Protein AF-A0A7X7DE62-F1 (afdb_monomer)

Nearest PDB structures (foldseek):
  2pn2-assembly1_A-2  TM=4.835E-01  e=4.227E-02  Psychrobacter arcticus 273-4

Structure (mmCIF, N/CA/C/O backbone):
data_AF-A0A7X7DE62-F1
#
_entry.id   AF-A0A7X7DE62-F1
#
loop_
_atom_site.group_PDB
_atom_site.id
_atom_site.type_symbol
_atom_site.label_atom_id
_atom_site.label_alt_id
_atom_site.label_comp_id
_atom_site.label_asym_id
_atom_site.label_entity_id
_atom_site.label_seq_id
_atom_site.pdbx_PDB_ins_code
_atom_site.Cartn_x
_atom_site.Cartn_y
_atom_site.Cartn_z
_atom_site.occupancy
_atom_site.B_iso_or_equiv
_atom_site.auth_seq_id
_atom_site.auth_comp_id
_atom_site.auth_asym_id
_atom_site.auth_atom_id
_atom_site.pdbx_PDB_model_num
ATOM 1 N N . MET A 1 1 ? -0.418 -18.003 27.643 1.00 44.66 1 MET A N 1
ATOM 2 C CA . MET A 1 1 ? -1.879 -17.776 27.529 1.00 44.66 1 MET A CA 1
ATOM 3 C C . MET A 1 1 ? -2.684 -18.016 28.825 1.00 44.66 1 MET A C 1
ATOM 5 O O . MET A 1 1 ? -3.808 -17.542 28.890 1.00 44.66 1 MET A O 1
ATOM 9 N N . SER A 1 2 ? -2.170 -18.668 29.887 1.00 54.88 2 SER A N 1
ATOM 10 C CA . SER A 1 2 ? -2.964 -18.942 31.114 1.00 54.88 2 SER A CA 1
ATOM 11 C C . SER A 1 2 ? -3.132 -17.751 32.084 1.00 54.88 2 SER A C 1
ATOM 13 O O . SER A 1 2 ? -4.107 -17.704 32.838 1.00 54.88 2 SER A O 1
ATOM 15 N N . ASN A 1 3 ? -2.235 -16.758 32.055 1.00 62.00 3 ASN A N 1
ATOM 16 C CA . ASN A 1 3 ? -2.283 -15.604 32.971 1.00 62.00 3 ASN A CA 1
ATOM 17 C C . ASN A 1 3 ? -3.390 -14.590 32.649 1.00 62.00 3 ASN A C 1
ATOM 19 O O . ASN A 1 3 ? -3.889 -13.919 33.549 1.00 62.00 3 ASN A O 1
ATOM 23 N N . GLU A 1 4 ? -3.803 -14.485 31.387 1.00 58.00 4 GLU A N 1
ATOM 24 C CA . GLU A 1 4 ? -4.807 -13.506 30.950 1.00 58.00 4 GLU A CA 1
ATOM 25 C C . GLU A 1 4 ? -6.240 -13.977 31.252 1.00 58.00 4 GLU A C 1
ATOM 27 O O . GLU A 1 4 ? -7.099 -13.211 31.687 1.00 58.00 4 GLU A O 1
ATOM 32 N N . LEU A 1 5 ? -6.484 -15.282 31.099 1.00 55.59 5 LEU A N 1
ATOM 33 C CA . LEU A 1 5 ? -7.745 -15.926 31.470 1.00 55.59 5 LEU A CA 1
ATOM 34 C C . LEU A 1 5 ? -7.970 -15.890 32.983 1.00 55.59 5 LEU A C 1
ATOM 36 O O . LEU A 1 5 ? -9.065 -15.567 33.435 1.00 55.59 5 LEU A O 1
ATOM 40 N N . THR A 1 6 ? -6.929 -16.153 33.774 1.00 61.91 6 THR A N 1
ATOM 41 C CA . THR A 1 6 ? -7.014 -16.142 35.242 1.00 61.91 6 THR A CA 1
ATOM 42 C C . THR A 1 6 ? -7.189 -14.733 35.815 1.00 61.91 6 THR A C 1
ATOM 44 O O . THR A 1 6 ? -7.930 -14.562 36.786 1.00 61.91 6 THR A O 1
ATOM 47 N N . THR A 1 7 ? -6.603 -13.701 35.199 1.00 67.19 7 THR A N 1
ATOM 48 C CA . THR A 1 7 ? -6.861 -12.297 35.577 1.00 67.19 7 THR A CA 1
ATOM 49 C C . THR A 1 7 ? -8.270 -11.845 35.198 1.00 67.19 7 THR A C 1
ATOM 51 O O . THR A 1 7 ? -8.942 -11.229 36.028 1.00 67.19 7 THR A O 1
ATOM 54 N N . LYS A 1 8 ? -8.774 -12.207 34.009 1.00 58.38 8 LYS A N 1
ATOM 55 C CA . LYS A 1 8 ? -10.170 -11.935 33.611 1.00 58.38 8 LYS A CA 1
ATOM 56 C C . LYS A 1 8 ? -11.174 -12.643 34.531 1.00 58.38 8 LYS A C 1
ATOM 58 O O . LYS A 1 8 ? -12.155 -12.023 34.943 1.00 58.38 8 LYS A O 1
ATOM 63 N N . LEU A 1 9 ? -10.897 -13.886 34.932 1.00 53.62 9 LEU A N 1
ATOM 64 C CA . LEU A 1 9 ? -11.723 -14.645 35.879 1.00 53.62 9 LEU A CA 1
ATOM 65 C C . LEU A 1 9 ? -11.725 -14.034 37.281 1.00 53.62 9 LEU A C 1
ATOM 67 O O . LEU A 1 9 ? -12.799 -13.869 37.845 1.00 53.62 9 LEU A O 1
ATOM 71 N N . ARG A 1 10 ? -10.567 -13.628 37.822 1.00 57.34 10 ARG A N 1
ATOM 72 C CA . ARG A 1 10 ? -10.497 -12.937 39.126 1.00 57.34 10 ARG A CA 1
ATOM 73 C C . ARG A 1 10 ? -11.207 -11.584 39.108 1.00 57.34 10 ARG A C 1
ATOM 75 O O . ARG A 1 10 ? -11.884 -11.231 40.069 1.00 57.34 10 ARG A O 1
ATOM 82 N N . ALA A 1 11 ? -11.092 -10.835 38.012 1.00 60.59 11 ALA A N 1
ATOM 83 C CA . ALA A 1 11 ? -11.789 -9.560 37.852 1.00 60.59 11 ALA A CA 1
ATOM 84 C C . ALA A 1 11 ? -13.310 -9.735 37.694 1.00 60.59 11 ALA A C 1
ATOM 86 O O . ALA A 1 11 ? -14.068 -8.853 38.095 1.00 60.59 11 ALA A O 1
ATOM 87 N N . SER A 1 12 ? -13.748 -10.854 37.111 1.00 54.22 12 SER A N 1
ATOM 88 C CA . SER A 1 12 ? -15.154 -11.256 36.999 1.00 54.22 12 SER A CA 1
ATOM 89 C C . SER A 1 12 ? -15.734 -11.667 38.359 1.00 54.22 12 SER A C 1
ATOM 91 O O . SER A 1 12 ? -16.747 -11.120 38.791 1.00 54.22 12 SER A O 1
ATOM 93 N N . SER A 1 13 ? -15.056 -12.544 39.101 1.00 46.66 13 SER A N 1
ATOM 94 C CA . SER A 1 13 ? -15.540 -13.024 40.400 1.00 46.66 13 SER A CA 1
ATOM 95 C C . SER A 1 13 ? -15.514 -11.948 41.488 1.00 46.66 13 SER A C 1
ATOM 97 O O . SER A 1 13 ? -16.453 -11.868 42.278 1.00 46.66 13 SER A O 1
ATOM 99 N N . ALA A 1 14 ? -14.524 -11.047 41.485 1.00 56.72 14 ALA A N 1
ATOM 100 C CA . ALA A 1 14 ? -14.516 -9.883 42.374 1.00 56.72 14 ALA A CA 1
ATOM 101 C C . ALA A 1 14 ? -15.699 -8.924 42.118 1.00 56.72 14 ALA A C 1
ATOM 103 O O . ALA A 1 14 ? -16.209 -8.322 43.062 1.00 56.72 14 ALA A O 1
ATOM 104 N N . ARG A 1 15 ? -16.171 -8.804 40.863 1.00 58.81 15 ARG A N 1
ATOM 105 C CA . ARG A 1 15 ? -17.364 -8.005 40.519 1.00 58.81 15 ARG A CA 1
ATOM 106 C C . ARG A 1 15 ? -18.645 -8.639 41.045 1.00 58.81 15 ARG A C 1
ATOM 108 O O . ARG A 1 15 ? -19.418 -7.952 41.700 1.00 58.81 15 ARG A O 1
ATOM 115 N N . VAL A 1 16 ? -18.827 -9.943 40.838 1.00 55.41 16 VAL A N 1
ATOM 116 C CA . VAL A 1 16 ? -20.013 -10.672 41.324 1.00 55.41 16 VAL A CA 1
ATOM 117 C C . VAL A 1 16 ? -20.119 -10.602 42.854 1.00 55.41 16 VAL A C 1
ATOM 119 O O . VAL A 1 16 ? -21.203 -10.395 43.395 1.00 55.41 16 VAL A O 1
ATOM 122 N N . LEU A 1 17 ? -18.987 -10.688 43.561 1.00 52.53 17 LEU A N 1
ATOM 123 C CA . LEU A 1 17 ? -18.922 -10.517 45.018 1.00 52.53 17 LEU A CA 1
ATOM 124 C C . LEU A 1 17 ? -19.302 -9.101 45.486 1.00 52.53 17 LEU A C 1
ATOM 126 O O . LEU A 1 17 ? -19.952 -8.955 46.523 1.00 52.53 17 LEU A O 1
ATOM 130 N N . ALA A 1 18 ? -18.926 -8.060 44.739 1.00 58.44 18 ALA A N 1
ATOM 131 C CA . ALA A 1 18 ? -19.292 -6.679 45.057 1.00 58.44 18 ALA A CA 1
ATOM 132 C C . ALA A 1 18 ? -20.791 -6.408 44.828 1.00 58.44 18 ALA A C 1
ATOM 134 O O . ALA A 1 18 ? -21.436 -5.768 45.664 1.00 58.44 18 ALA A O 1
ATOM 135 N N . ASP A 1 19 ? -21.360 -6.947 43.747 1.00 57.84 19 ASP A N 1
ATOM 136 C CA . ASP A 1 19 ? -22.789 -6.818 43.451 1.00 57.84 19 ASP A CA 1
ATOM 137 C C . ASP A 1 19 ? -23.633 -7.533 44.513 1.00 57.84 19 ASP A C 1
ATOM 139 O O . ASP A 1 19 ? -24.532 -6.922 45.097 1.00 57.84 19 ASP A O 1
ATOM 143 N N . LEU A 1 20 ? -23.277 -8.774 44.871 1.00 54.66 20 LEU A N 1
ATOM 144 C CA . LEU A 1 20 ? -23.939 -9.524 45.947 1.00 54.66 20 LEU A CA 1
ATOM 145 C C . LEU A 1 20 ? -23.937 -8.743 47.267 1.00 54.66 20 LEU A C 1
ATOM 147 O O . LEU A 1 20 ? -24.976 -8.623 47.916 1.00 54.66 20 LEU A O 1
ATOM 151 N N . ARG A 1 21 ? -22.800 -8.152 47.655 1.00 62.00 21 ARG A N 1
ATOM 152 C CA . ARG A 1 21 ? -22.682 -7.385 48.906 1.00 62.00 21 ARG A CA 1
ATOM 153 C C . ARG A 1 21 ? -23.647 -6.198 48.958 1.00 62.00 21 ARG A C 1
ATOM 155 O O . ARG A 1 21 ? -24.237 -5.951 50.008 1.00 62.00 21 ARG A O 1
ATOM 162 N N . THR A 1 22 ? -23.830 -5.487 47.849 1.00 66.19 22 THR A N 1
ATOM 163 C CA . THR A 1 22 ? -24.736 -4.328 47.774 1.00 66.19 22 THR A CA 1
ATOM 164 C C . THR A 1 22 ? -26.201 -4.753 47.902 1.00 66.19 22 THR A C 1
ATOM 166 O O . THR A 1 22 ? -26.958 -4.130 48.647 1.00 66.19 22 THR A O 1
ATOM 169 N N . TYR A 1 23 ? -26.587 -5.860 47.259 1.00 61.22 23 TYR A N 1
ATOM 170 C CA . TYR A 1 23 ? -27.931 -6.435 47.391 1.00 61.22 23 TYR A CA 1
ATOM 171 C C . TYR A 1 23 ? -28.220 -6.931 48.817 1.00 61.22 23 TYR A C 1
ATOM 173 O O . TYR A 1 23 ? -29.289 -6.642 49.359 1.00 61.22 23 TYR A O 1
ATOM 181 N N . TYR A 1 24 ? -27.266 -7.610 49.463 1.00 63.81 24 TYR A N 1
ATOM 182 C CA . TYR A 1 24 ? -27.426 -8.078 50.846 1.00 63.81 24 TYR A CA 1
ATOM 183 C C . TYR A 1 24 ? -27.468 -6.933 51.863 1.00 63.81 24 TYR A C 1
ATOM 185 O O . TYR A 1 24 ? -28.275 -6.977 52.789 1.00 63.81 24 TYR A O 1
ATOM 193 N N . PHE A 1 25 ? -26.657 -5.885 51.682 1.00 65.62 25 PHE A N 1
ATOM 194 C CA . PHE A 1 25 ? -26.719 -4.685 52.525 1.00 65.62 25 PHE A CA 1
ATOM 195 C C . PHE A 1 25 ? -28.067 -3.966 52.367 1.00 65.62 25 PHE A C 1
ATOM 197 O O . PHE A 1 25 ? -28.666 -3.521 53.346 1.00 65.62 25 PHE A O 1
ATOM 204 N N . GLY A 1 26 ? -28.577 -3.936 51.132 1.00 64.31 26 GLY A N 1
ATOM 205 C CA . GLY A 1 26 ? -29.896 -3.425 50.796 1.00 64.31 26 GLY A CA 1
ATOM 206 C C . GLY A 1 26 ? -31.029 -4.141 51.534 1.00 64.31 26 GLY A C 1
ATOM 207 O O . GLY A 1 26 ? -31.846 -3.515 52.211 1.00 64.31 26 GLY A O 1
ATOM 208 N N . ALA A 1 27 ? -31.038 -5.472 51.453 1.00 66.19 27 ALA A N 1
ATOM 209 C CA . ALA A 1 27 ? -32.007 -6.312 52.146 1.00 66.19 27 ALA A CA 1
ATOM 210 C C . ALA A 1 27 ? -31.904 -6.176 53.677 1.00 66.19 27 ALA A C 1
ATOM 212 O O . ALA A 1 27 ? -32.927 -6.079 54.353 1.00 66.19 27 ALA A O 1
ATOM 213 N N . ALA A 1 28 ? -30.686 -6.103 54.224 1.00 64.62 28 ALA A N 1
ATOM 214 C CA . ALA A 1 28 ? -30.457 -5.953 55.660 1.00 64.62 28 ALA A CA 1
ATOM 215 C C . ALA A 1 28 ? -31.026 -4.635 56.219 1.00 64.62 28 ALA A C 1
ATOM 217 O O . ALA A 1 28 ? -31.639 -4.643 57.284 1.00 64.62 28 ALA A O 1
ATOM 218 N N . LEU A 1 29 ? -30.895 -3.521 55.490 1.00 68.00 29 LEU A N 1
ATOM 219 C CA . LEU A 1 29 ? -31.467 -2.223 55.876 1.00 68.00 29 LEU A CA 1
ATOM 220 C C . LEU A 1 29 ? -33.002 -2.230 55.888 1.00 68.00 29 LEU A C 1
ATOM 222 O O . LEU A 1 29 ? -33.613 -1.681 56.805 1.00 68.00 29 LEU A O 1
ATOM 226 N N . VAL A 1 30 ? -33.632 -2.880 54.905 1.00 66.81 30 VAL A N 1
ATOM 227 C CA . VAL A 1 30 ? -35.099 -3.015 54.847 1.00 66.81 30 VAL A CA 1
ATOM 228 C C . VAL A 1 30 ? -35.611 -3.895 55.990 1.00 66.81 30 VAL A C 1
ATOM 230 O O . VAL A 1 30 ? -36.587 -3.541 56.653 1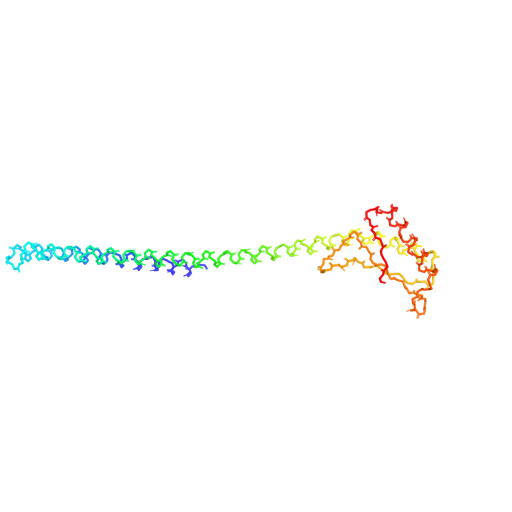.00 66.81 30 VAL A O 1
ATOM 233 N N . VAL A 1 31 ? -34.930 -5.011 56.264 1.00 70.00 31 VAL A N 1
ATOM 234 C CA . VAL A 1 31 ? -35.253 -5.901 57.388 1.00 70.00 31 VAL A CA 1
ATOM 235 C C . VAL A 1 31 ? -35.074 -5.177 58.726 1.00 70.00 31 VAL A C 1
ATOM 237 O O . VAL A 1 31 ? -35.963 -5.249 59.572 1.00 70.00 31 VAL A O 1
ATOM 240 N N . PHE A 1 32 ? -33.988 -4.419 58.904 1.00 69.25 32 PHE A N 1
ATOM 241 C CA . PHE A 1 32 ? -33.757 -3.616 60.106 1.00 69.25 32 PHE A CA 1
ATOM 242 C C . PHE A 1 32 ? -34.865 -2.576 60.317 1.00 69.25 32 PHE A C 1
ATOM 244 O O . PHE A 1 32 ? -35.450 -2.520 61.395 1.00 69.25 32 PHE A O 1
ATOM 251 N N . ALA A 1 33 ? -35.243 -1.828 59.276 1.00 66.62 33 ALA A N 1
ATOM 252 C CA . ALA A 1 33 ? -36.318 -0.838 59.357 1.00 66.62 33 ALA A CA 1
ATOM 253 C C . ALA A 1 33 ? -37.682 -1.469 59.713 1.00 66.62 33 ALA A C 1
ATOM 255 O O . ALA A 1 33 ? -38.452 -0.906 60.496 1.00 66.62 33 ALA A O 1
ATOM 256 N N . LEU A 1 34 ? -37.979 -2.663 59.188 1.00 70.06 34 LEU A N 1
ATOM 257 C CA . LEU A 1 34 ? -39.184 -3.426 59.535 1.00 70.06 34 LEU A CA 1
ATOM 258 C C . LEU A 1 34 ? -39.170 -3.913 60.991 1.00 70.06 34 LEU A C 1
ATOM 260 O O . LEU A 1 34 ? -40.196 -3.825 61.672 1.00 70.06 34 LEU A O 1
ATOM 264 N N . ILE A 1 35 ? -38.021 -4.3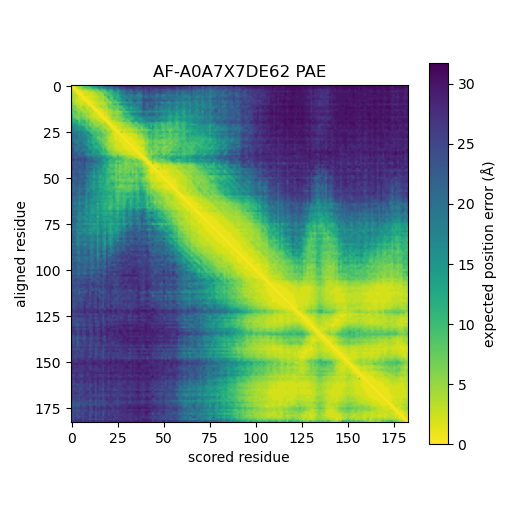83 61.485 1.00 72.50 35 ILE A N 1
ATOM 265 C CA . ILE A 1 35 ? -37.843 -4.803 62.883 1.00 72.50 35 ILE A CA 1
ATOM 266 C C . ILE A 1 35 ? -37.997 -3.602 63.825 1.00 72.50 35 ILE A C 1
ATOM 268 O O . ILE A 1 35 ? -38.784 -3.674 64.769 1.00 72.50 35 ILE A O 1
ATOM 272 N N . SER A 1 36 ? -37.334 -2.476 63.544 1.00 70.69 36 SER A N 1
ATOM 273 C CA . SER A 1 36 ? -37.433 -1.246 64.343 1.00 70.69 36 SER A CA 1
ATOM 274 C C . SER A 1 36 ? -38.857 -0.699 64.391 1.00 70.69 36 SER A C 1
ATOM 276 O O . SER A 1 36 ? -39.311 -0.232 65.435 1.00 70.69 36 SER A O 1
ATOM 278 N N . ARG A 1 37 ? -39.610 -0.810 63.291 1.00 65.62 37 ARG A N 1
ATOM 279 C CA . ARG A 1 37 ? -41.031 -0.459 63.281 1.00 65.62 37 ARG A CA 1
ATOM 280 C C . ARG A 1 37 ? -41.875 -1.401 64.133 1.00 65.62 37 ARG A C 1
ATOM 282 O O . ARG A 1 37 ? -42.739 -0.934 64.870 1.00 65.62 37 ARG A O 1
ATOM 289 N N . ARG A 1 38 ? -41.640 -2.714 64.055 1.00 69.81 38 ARG A N 1
ATOM 290 C CA . ARG A 1 38 ? -42.351 -3.703 64.883 1.00 69.81 38 ARG A CA 1
ATOM 291 C C . ARG A 1 38 ? -42.048 -3.524 66.376 1.00 69.81 38 ARG A C 1
ATOM 293 O O . ARG A 1 38 ? -42.921 -3.776 67.196 1.00 69.81 38 ARG A O 1
ATOM 300 N N . ALA A 1 39 ? -40.854 -3.037 66.709 1.00 73.44 39 ALA A N 1
ATOM 301 C CA . ALA A 1 39 ? -40.450 -2.656 68.061 1.00 73.44 39 ALA A CA 1
ATOM 302 C C . ALA A 1 39 ? -40.985 -1.277 68.512 1.00 73.44 39 ALA A C 1
ATOM 304 O O . ALA A 1 39 ? -40.673 -0.839 69.616 1.00 73.44 39 ALA A O 1
ATOM 305 N N . GLY A 1 40 ? -41.756 -0.569 67.673 1.00 74.75 40 GLY A N 1
ATOM 306 C CA . GLY A 1 40 ? -42.311 0.757 67.977 1.00 74.75 40 GLY A CA 1
ATOM 307 C C . GLY A 1 40 ? -41.302 1.911 67.919 1.00 74.75 40 GLY A C 1
ATOM 308 O O . GLY A 1 40 ? -41.654 3.046 68.218 1.00 74.75 40 GLY A O 1
ATOM 309 N N . GLN A 1 41 ? -40.060 1.647 67.508 1.00 73.12 41 GLN A N 1
ATOM 310 C CA . GLN A 1 41 ? -38.963 2.622 67.495 1.00 73.12 41 GLN A CA 1
ATOM 311 C C . GLN A 1 41 ? -38.926 3.481 66.222 1.00 73.12 41 GLN A C 1
ATOM 313 O O . GLN A 1 41 ? -38.167 4.443 66.142 1.00 73.12 41 GLN A O 1
ATOM 318 N N . MET A 1 42 ? -39.733 3.147 65.210 1.00 68.38 42 MET A N 1
ATOM 319 C CA . MET A 1 42 ? -39.763 3.844 63.923 1.00 68.38 42 MET A CA 1
ATOM 320 C C . MET A 1 42 ? -41.190 4.020 63.402 1.00 68.38 42 MET A C 1
ATOM 322 O O . MET A 1 42 ? -41.973 3.070 63.360 1.00 68.38 42 MET A O 1
ATOM 326 N N . SER A 1 43 ? -41.513 5.230 62.936 1.00 77.31 43 SER A N 1
ATOM 327 C CA . SER A 1 43 ? -42.785 5.517 62.265 1.00 77.31 43 SER A CA 1
ATOM 328 C C . SER A 1 43 ? -42.828 4.907 60.854 1.00 77.31 43 SER A C 1
ATOM 330 O O . SER A 1 43 ? -41.794 4.662 60.229 1.00 77.31 43 SER A O 1
ATOM 332 N N . LEU A 1 44 ? -44.037 4.689 60.318 1.00 74.62 44 LEU A N 1
ATOM 333 C CA . LEU A 1 44 ? -44.265 4.239 58.930 1.00 74.62 44 LEU A CA 1
ATOM 334 C C . LEU A 1 44 ? -43.474 5.085 57.914 1.00 74.62 44 LEU A C 1
ATOM 336 O O . LEU A 1 44 ? -42.877 4.537 56.989 1.00 74.62 44 LEU A O 1
ATOM 340 N N . TRP A 1 45 ? -43.428 6.400 58.133 1.00 75.94 45 TRP A N 1
ATOM 341 C CA . TRP A 1 45 ? -42.694 7.354 57.304 1.00 75.94 45 TRP A CA 1
ATOM 342 C C . TRP A 1 45 ? -41.173 7.180 57.390 1.00 75.94 45 TRP A C 1
ATOM 344 O O . TRP A 1 45 ? -40.492 7.298 56.375 1.00 75.94 45 TRP A O 1
ATOM 354 N N . GLY A 1 46 ? -40.639 6.817 58.561 1.00 74.25 46 GLY A N 1
ATOM 355 C CA . GLY A 1 46 ? -39.219 6.500 58.728 1.00 74.25 46 GLY A CA 1
ATOM 356 C C . GLY A 1 46 ? -38.787 5.285 57.902 1.00 74.25 46 GLY A C 1
ATOM 357 O O . GLY A 1 46 ? -37.753 5.329 57.237 1.00 74.25 46 GLY A O 1
ATOM 358 N N . VAL A 1 47 ? -39.613 4.234 57.868 1.00 73.25 47 VAL A N 1
ATOM 359 C CA . VAL A 1 47 ? -39.359 3.034 57.047 1.00 73.25 47 VAL A CA 1
ATOM 360 C C . VAL A 1 47 ? -39.423 3.357 55.553 1.00 73.25 47 VAL A C 1
ATOM 362 O O . VAL A 1 47 ? -38.542 2.947 54.798 1.00 73.25 47 VAL A O 1
ATOM 365 N N . LEU A 1 48 ? -40.424 4.132 55.126 1.00 73.12 48 LEU A N 1
ATOM 366 C CA . LEU A 1 48 ? -40.548 4.581 53.734 1.00 73.12 48 LEU A CA 1
ATOM 367 C C . LEU A 1 48 ? -39.342 5.420 53.289 1.00 73.12 48 LEU A C 1
ATOM 369 O O . LEU A 1 48 ? -38.834 5.213 52.189 1.00 73.12 48 LEU A O 1
ATOM 373 N N . GLY A 1 49 ? -38.837 6.303 54.155 1.00 77.81 49 GLY A N 1
ATOM 374 C CA . GLY A 1 49 ? -37.621 7.074 53.893 1.00 77.81 49 GLY A CA 1
ATOM 375 C C . GLY A 1 49 ? -36.394 6.188 53.656 1.00 77.81 49 GLY A C 1
ATOM 376 O O . GLY A 1 49 ? -35.639 6.431 52.717 1.00 77.81 49 GLY A O 1
ATOM 377 N N . HIS A 1 50 ? -36.231 5.115 54.438 1.00 75.88 50 HIS A N 1
ATOM 378 C CA . HIS A 1 50 ? -35.115 4.174 54.276 1.00 75.88 50 HIS A CA 1
ATOM 379 C C . HIS A 1 50 ? -35.218 3.366 52.980 1.00 75.88 50 HIS A C 1
ATOM 381 O O . HIS A 1 50 ? -34.211 3.179 52.301 1.00 75.88 50 HIS A O 1
ATOM 387 N N . ILE A 1 51 ? -36.425 2.939 52.597 1.00 72.56 51 ILE A N 1
ATOM 388 C CA . ILE A 1 51 ? -36.659 2.252 51.319 1.00 72.56 51 ILE A CA 1
ATOM 389 C C . ILE A 1 51 ? -36.347 3.188 50.142 1.00 72.56 51 ILE A C 1
ATOM 391 O O . ILE A 1 51 ? -35.628 2.792 49.225 1.00 72.56 51 ILE A O 1
ATOM 395 N N . CYS A 1 52 ? -36.814 4.441 50.183 1.00 75.69 52 CYS A N 1
ATOM 396 C CA . CYS A 1 52 ? -36.499 5.437 49.152 1.00 75.69 52 CYS A CA 1
ATOM 397 C C . CYS A 1 52 ? -34.992 5.698 49.034 1.00 75.69 52 CYS A C 1
ATOM 399 O O . CYS A 1 52 ? -34.457 5.721 47.925 1.00 75.69 52 CYS A O 1
ATOM 401 N N . LEU A 1 53 ? -34.290 5.844 50.162 1.00 77.56 53 LEU A N 1
ATOM 402 C CA . LEU A 1 53 ? -32.837 6.027 50.179 1.00 77.56 53 LEU A CA 1
ATOM 403 C C . LEU A 1 53 ? -32.114 4.837 49.526 1.00 77.56 53 LEU A C 1
ATOM 405 O O . LEU A 1 53 ? -31.164 5.021 48.765 1.00 77.56 53 LEU A O 1
ATOM 409 N N . LEU A 1 54 ? -32.601 3.620 49.780 1.00 73.00 54 LEU A N 1
ATOM 410 C CA . LEU A 1 54 ? -32.053 2.392 49.216 1.00 73.00 54 LEU A CA 1
ATOM 411 C C . LEU A 1 54 ? -32.172 2.348 47.691 1.00 73.00 54 LEU A C 1
ATOM 413 O O . LEU A 1 54 ? -31.214 2.000 47.000 1.00 73.00 54 LEU A O 1
ATOM 417 N N . VAL A 1 55 ? -33.343 2.713 47.164 1.00 74.81 55 VAL A N 1
ATOM 418 C CA . VAL A 1 55 ? -33.614 2.743 45.720 1.00 74.81 55 VAL A CA 1
ATOM 419 C C . VAL A 1 55 ? -32.740 3.790 45.029 1.00 74.81 55 VAL A C 1
ATOM 421 O O . VAL A 1 55 ? -32.175 3.514 43.973 1.00 74.81 55 VAL A O 1
ATOM 424 N N . LEU A 1 56 ? -32.556 4.960 45.646 1.00 78.00 56 LEU A N 1
ATOM 425 C CA . LEU A 1 56 ? -31.687 6.014 45.114 1.00 78.00 56 LEU A CA 1
ATOM 426 C C . LEU A 1 56 ? -30.209 5.588 45.083 1.00 78.00 56 LEU A C 1
ATOM 428 O O . LEU A 1 56 ? -29.537 5.778 44.069 1.00 78.00 56 LEU A O 1
ATOM 432 N N . LEU A 1 57 ? -29.711 4.965 46.156 1.00 75.56 57 LEU A N 1
ATOM 433 C CA . LEU A 1 57 ? -28.327 4.484 46.244 1.00 75.56 57 LEU A CA 1
ATOM 434 C C . LEU A 1 57 ? -28.045 3.336 45.267 1.00 75.56 57 LEU A C 1
ATOM 436 O O . LEU A 1 57 ? -27.056 3.369 44.535 1.00 75.56 57 LEU A O 1
ATOM 440 N N . THR A 1 58 ? -28.920 2.329 45.231 1.00 72.94 58 THR A N 1
ATOM 441 C CA . THR A 1 58 ? -28.761 1.169 44.338 1.00 72.94 58 THR A CA 1
ATOM 442 C C . THR A 1 58 ? -28.919 1.563 42.872 1.00 72.94 58 THR A C 1
ATOM 444 O O . THR A 1 58 ? -28.099 1.160 42.048 1.00 72.94 58 THR A O 1
ATOM 447 N N . GLY A 1 59 ? -29.898 2.413 42.545 1.00 72.50 59 GLY A N 1
ATOM 448 C CA . GLY A 1 59 ? -30.095 2.940 41.196 1.00 72.50 59 GLY A CA 1
ATOM 449 C C . GLY A 1 59 ? -28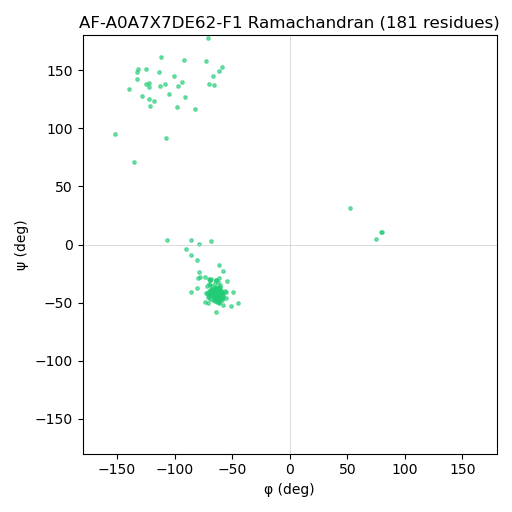.903 3.762 40.701 1.00 72.50 59 GLY A C 1
ATOM 450 O O . GLY A 1 59 ? -28.435 3.542 39.584 1.00 72.50 59 GLY A O 1
ATOM 451 N N . GLY A 1 60 ? -28.363 4.654 41.540 1.00 74.25 60 GLY A N 1
ATOM 452 C CA . GLY A 1 60 ? -27.200 5.480 41.199 1.00 74.25 60 GLY A CA 1
ATOM 453 C C . GLY A 1 60 ? -25.937 4.659 40.925 1.00 74.25 60 GLY A C 1
ATOM 454 O O . GLY A 1 60 ? -25.287 4.850 39.895 1.00 74.25 60 GLY A O 1
ATOM 455 N N . LEU A 1 61 ? -25.628 3.691 41.795 1.00 74.00 61 LEU A N 1
ATOM 456 C CA . LEU A 1 61 ? -24.467 2.806 41.637 1.00 74.00 61 LEU A CA 1
ATOM 457 C C . LEU A 1 61 ? -24.552 1.960 40.360 1.00 74.00 61 LEU A C 1
ATOM 459 O O . LEU A 1 61 ? -23.559 1.811 39.645 1.00 74.00 61 LEU A O 1
ATOM 463 N N . LEU A 1 62 ? -25.739 1.439 40.042 1.00 72.44 62 LEU A N 1
ATOM 464 C CA . LEU A 1 62 ? -25.955 0.604 38.860 1.00 72.44 62 LEU A CA 1
ATOM 465 C C . LEU A 1 62 ? -25.809 1.412 37.562 1.00 72.44 62 LEU A C 1
ATOM 467 O O . LEU A 1 62 ? -25.217 0.937 36.586 1.00 72.44 62 LEU A O 1
ATOM 471 N N . LEU A 1 63 ? -26.298 2.658 37.563 1.00 76.06 63 LEU A N 1
ATOM 472 C CA . LEU A 1 63 ? -26.163 3.581 36.437 1.00 76.06 63 LEU A CA 1
ATOM 473 C C . LEU A 1 63 ? -24.696 3.950 36.193 1.00 76.06 63 LEU A C 1
ATOM 475 O O . LEU A 1 63 ? -24.216 3.916 35.057 1.00 76.06 63 LEU A O 1
ATOM 479 N N . GLU A 1 64 ? -23.965 4.266 37.261 1.00 76.69 64 GLU A N 1
ATOM 480 C CA . GLU A 1 64 ? -22.557 4.630 37.171 1.00 76.69 64 GLU A CA 1
ATOM 481 C C . GLU A 1 64 ? -21.697 3.442 36.723 1.00 76.69 64 GLU A C 1
ATOM 483 O O . GLU A 1 64 ? -20.803 3.598 35.886 1.00 76.69 64 GLU A O 1
ATOM 488 N N . HIS A 1 65 ? -22.014 2.233 37.193 1.00 74.44 65 HIS A N 1
ATOM 489 C CA . HIS A 1 65 ? -21.344 1.016 36.750 1.00 74.44 65 HIS A CA 1
ATOM 490 C C . HIS A 1 65 ? -21.542 0.767 35.251 1.00 74.44 65 HIS A C 1
ATOM 492 O O . HIS A 1 65 ? -20.558 0.572 34.529 1.00 74.44 65 HIS A O 1
ATOM 498 N N . LYS A 1 66 ? -22.787 0.851 34.757 1.00 72.75 66 LYS A N 1
ATOM 499 C CA . LYS A 1 66 ? -23.077 0.757 33.316 1.00 72.75 66 LYS A CA 1
ATOM 500 C C . LYS A 1 66 ? -22.333 1.826 32.522 1.00 72.75 66 LYS A C 1
ATOM 502 O O . LYS A 1 66 ? -21.723 1.508 31.505 1.00 72.75 66 LYS A O 1
ATOM 507 N N . ARG A 1 67 ? -22.314 3.071 33.004 1.00 78.75 67 ARG A N 1
ATOM 508 C CA . ARG A 1 67 ? -21.608 4.179 32.346 1.00 78.75 67 ARG A CA 1
ATOM 509 C C . ARG A 1 67 ? -20.102 3.919 32.239 1.00 78.75 67 ARG A C 1
ATOM 511 O O . ARG A 1 67 ? -19.525 4.129 31.176 1.00 78.75 67 ARG A O 1
ATOM 518 N N . ARG A 1 68 ? -19.464 3.414 33.302 1.00 81.12 68 ARG A N 1
ATOM 519 C CA . ARG A 1 68 ? -18.036 3.037 33.285 1.00 81.12 68 ARG A CA 1
ATOM 520 C C . ARG A 1 68 ? -17.757 1.797 32.430 1.00 81.12 68 ARG A C 1
ATOM 522 O O . ARG A 1 68 ? -16.640 1.651 31.940 1.00 81.12 68 ARG A O 1
ATOM 529 N N . GLY A 1 69 ? -18.714 0.878 32.307 1.00 79.25 69 GLY A N 1
ATOM 530 C CA . GLY A 1 69 ? -18.644 -0.254 31.377 1.00 79.25 69 GLY A CA 1
ATOM 531 C C . GLY A 1 69 ? -18.615 0.235 29.932 1.00 79.25 69 GLY A C 1
ATOM 532 O O . GLY A 1 69 ? -17.608 0.068 29.255 1.00 79.25 69 GLY A O 1
ATOM 533 N N . LEU A 1 70 ? -19.645 0.985 29.533 1.00 77.50 70 LEU A N 1
ATOM 534 C CA . LEU A 1 70 ? -19.769 1.559 28.190 1.00 77.50 70 LEU A CA 1
ATOM 535 C C . LEU A 1 70 ? -18.573 2.439 27.803 1.00 77.50 70 LEU A C 1
ATOM 537 O O . LEU A 1 70 ? -18.097 2.372 26.675 1.00 77.50 70 LEU A O 1
ATOM 541 N N . ALA A 1 71 ? -18.050 3.243 28.734 1.00 79.62 71 ALA A N 1
ATOM 542 C CA . ALA A 1 71 ? -16.871 4.069 28.476 1.00 79.62 71 ALA A CA 1
ATOM 543 C C . ALA A 1 71 ? -15.616 3.231 28.174 1.00 79.62 71 ALA A C 1
ATOM 545 O O . ALA A 1 71 ? -14.826 3.598 27.304 1.00 79.62 71 ALA A O 1
ATOM 546 N N . ARG A 1 72 ? -15.433 2.101 28.871 1.00 84.44 72 ARG A N 1
ATOM 547 C CA . ARG A 1 72 ? -14.320 1.176 28.616 1.00 84.44 72 ARG A CA 1
ATOM 548 C C . ARG A 1 72 ? -14.490 0.454 27.288 1.00 84.44 72 ARG A C 1
ATOM 550 O O . ARG A 1 72 ? -13.521 0.377 26.542 1.00 84.44 72 ARG A O 1
ATOM 557 N N . ASP A 1 73 ? -15.700 0.003 26.980 1.00 82.94 73 ASP A N 1
ATOM 558 C CA . ASP A 1 73 ? -15.992 -0.698 25.729 1.00 82.94 73 ASP A CA 1
ATOM 559 C C . ASP A 1 73 ? -15.807 0.229 24.520 1.00 82.94 73 ASP A C 1
ATOM 561 O O . ASP A 1 73 ? -15.178 -0.156 23.539 1.00 82.94 73 ASP A O 1
ATOM 565 N N . LEU A 1 74 ? -16.235 1.493 24.615 1.00 88.31 74 LEU A N 1
ATOM 566 C CA . LEU A 1 74 ? -15.973 2.508 23.587 1.00 88.31 74 LEU A CA 1
ATOM 567 C C . LEU A 1 74 ? -14.476 2.799 23.427 1.00 88.31 74 LEU A C 1
ATOM 569 O O . LEU A 1 74 ? -13.986 2.912 22.305 1.00 88.31 74 LEU A O 1
ATOM 573 N N . ALA A 1 75 ? -13.736 2.917 24.531 1.00 85.94 75 ALA A N 1
ATOM 574 C CA . ALA A 1 75 ? -12.291 3.134 24.483 1.00 85.94 75 ALA A CA 1
ATOM 575 C C . ALA A 1 75 ? -11.527 1.916 23.940 1.00 85.94 75 ALA A C 1
ATOM 577 O O . ALA A 1 75 ? -10.453 2.074 23.361 1.00 85.94 75 ALA A O 1
ATOM 578 N N . GLN A 1 76 ? -12.047 0.704 24.143 1.00 87.19 76 GLN A N 1
ATOM 579 C CA . GLN A 1 76 ? -11.496 -0.513 23.558 1.00 87.19 76 GLN A CA 1
ATOM 580 C C . GLN A 1 76 ? -11.811 -0.583 22.062 1.00 87.19 76 GLN A C 1
ATOM 582 O O . GLN A 1 76 ? -10.887 -0.684 21.270 1.00 87.19 76 GLN A O 1
ATOM 587 N N . CYS A 1 77 ? -13.070 -0.380 21.669 1.00 84.44 77 CYS A N 1
ATOM 588 C CA . CYS A 1 77 ? -13.501 -0.370 20.271 1.00 84.44 77 CYS A CA 1
ATOM 589 C C . CYS A 1 77 ? -12.714 0.645 19.424 1.00 84.44 77 CYS A C 1
ATOM 591 O O . CYS A 1 77 ? -12.274 0.328 18.324 1.00 84.44 77 CYS A O 1
ATOM 593 N N . ARG A 1 78 ? -12.442 1.845 19.957 1.00 89.38 78 ARG A N 1
ATOM 594 C CA . ARG A 1 78 ? -11.595 2.839 19.272 1.00 89.38 78 ARG A CA 1
ATOM 595 C C . ARG A 1 78 ? -10.156 2.365 19.064 1.00 89.38 78 ARG A C 1
ATOM 597 O O . ARG A 1 78 ? -9.571 2.673 18.033 1.00 89.38 78 ARG A O 1
ATOM 604 N N . ARG A 1 79 ? -9.583 1.651 20.038 1.00 90.69 79 ARG A N 1
ATOM 605 C CA . ARG A 1 79 ? -8.225 1.099 19.925 1.00 90.69 79 ARG A CA 1
ATOM 606 C C . ARG A 1 79 ? -8.181 -0.035 18.911 1.00 90.69 79 ARG A C 1
ATOM 608 O O . ARG A 1 79 ? -7.320 -0.009 18.042 1.00 90.69 79 ARG A O 1
ATOM 615 N N . ASP A 1 80 ? -9.148 -0.944 18.970 1.00 91.19 80 ASP A N 1
ATOM 616 C CA . ASP A 1 80 ? -9.249 -2.063 18.034 1.00 91.19 80 ASP A CA 1
ATOM 617 C C . ASP A 1 80 ? -9.461 -1.554 16.597 1.00 91.19 80 ASP A C 1
ATOM 619 O O . ASP A 1 80 ? -8.817 -2.038 15.671 1.00 91.19 80 ASP A O 1
ATOM 623 N N . HIS A 1 81 ? -10.293 -0.521 16.405 1.00 89.94 81 HIS A N 1
ATOM 624 C CA . HIS A 1 81 ? -10.490 0.115 15.099 1.00 89.94 81 HIS A CA 1
ATOM 625 C C . HIS A 1 81 ? -9.204 0.764 14.571 1.00 89.94 81 HIS A C 1
ATOM 627 O O . HIS A 1 81 ? -8.868 0.584 13.406 1.00 89.94 81 HIS A O 1
ATOM 633 N N . ALA A 1 82 ? -8.470 1.500 15.413 1.00 88.00 82 ALA A N 1
ATOM 634 C CA . ALA A 1 82 ? -7.206 2.118 15.012 1.00 88.00 82 ALA A CA 1
ATOM 635 C C . ALA A 1 82 ? -6.139 1.069 14.649 1.00 88.00 82 ALA A C 1
ATOM 637 O O . ALA A 1 82 ? -5.397 1.249 13.686 1.00 88.00 82 ALA A O 1
ATOM 638 N N . GLU A 1 83 ? -6.080 -0.043 15.387 1.00 92.19 83 GLU A N 1
ATOM 639 C CA . GLU A 1 83 ? -5.181 -1.157 15.077 1.00 92.19 83 GLU A CA 1
ATOM 640 C C . GLU A 1 83 ? -5.555 -1.836 13.753 1.00 92.19 83 GLU A C 1
ATOM 642 O O . GLU A 1 83 ? -4.677 -2.148 12.947 1.00 92.19 83 GLU A O 1
ATOM 647 N N . LEU A 1 84 ? -6.852 -2.041 13.502 1.00 90.94 84 LEU A N 1
ATOM 648 C CA . LEU A 1 84 ? -7.326 -2.633 12.255 1.00 90.94 84 LEU A CA 1
ATOM 649 C C . LEU A 1 84 ? -7.031 -1.721 11.058 1.00 90.94 84 LEU A C 1
ATOM 651 O O . LEU A 1 84 ? -6.560 -2.199 10.033 1.00 90.94 84 LEU A O 1
ATOM 655 N N . GLU A 1 85 ? -7.255 -0.413 11.200 1.00 89.50 85 GLU A N 1
ATOM 656 C CA . GLU A 1 85 ? -6.961 0.575 10.159 1.00 89.50 85 GLU A CA 1
ATOM 657 C C . GLU A 1 85 ? -5.463 0.611 9.823 1.00 89.50 85 GLU A C 1
ATOM 659 O O . GLU A 1 85 ? -5.093 0.653 8.650 1.00 89.50 85 GLU A O 1
ATOM 664 N N . ALA A 1 86 ? -4.593 0.527 10.835 1.00 88.56 86 ALA A N 1
ATOM 665 C CA . ALA A 1 86 ? -3.150 0.435 10.625 1.00 88.56 86 ALA A CA 1
ATOM 666 C C . ALA A 1 86 ? -2.762 -0.847 9.868 1.00 88.56 86 ALA A C 1
ATOM 668 O O . ALA A 1 86 ? -1.993 -0.781 8.911 1.00 88.56 86 ALA A O 1
ATOM 669 N N . LYS A 1 87 ? -3.343 -1.996 10.240 1.00 90.00 87 LYS A N 1
ATOM 670 C CA . LYS A 1 87 ? -3.112 -3.282 9.559 1.00 90.00 87 LYS A CA 1
ATOM 671 C C . LYS A 1 87 ? -3.599 -3.281 8.110 1.00 90.00 87 LYS A C 1
ATOM 673 O O . LYS A 1 87 ? -2.925 -3.842 7.252 1.00 90.00 87 LYS A O 1
ATOM 678 N N . VAL A 1 88 ? -4.744 -2.656 7.827 1.00 89.62 88 VAL A N 1
ATOM 679 C CA . VAL A 1 88 ? -5.268 -2.523 6.457 1.00 89.62 88 VAL A CA 1
ATOM 680 C C . VAL A 1 88 ? -4.322 -1.677 5.608 1.00 89.62 88 VAL A C 1
ATOM 682 O O . VAL A 1 88 ? -3.914 -2.128 4.544 1.00 89.62 88 VAL A O 1
ATOM 685 N N . LYS A 1 89 ? -3.885 -0.515 6.110 1.00 82.31 89 LYS A N 1
ATOM 686 C CA . LYS A 1 89 ? -2.912 0.344 5.409 1.00 82.31 89 LYS A CA 1
ATOM 687 C C . LYS A 1 89 ? -1.585 -0.370 5.137 1.00 82.31 89 LYS A C 1
ATOM 689 O O . LYS A 1 89 ? -1.014 -0.240 4.055 1.00 82.31 89 LYS A O 1
ATOM 694 N N . GLU A 1 90 ? -1.096 -1.146 6.102 1.00 83.94 90 GLU A N 1
ATOM 695 C CA . GLU A 1 90 ? 0.114 -1.957 5.933 1.00 83.94 90 GLU A CA 1
ATOM 696 C C . GLU A 1 90 ? -0.072 -3.024 4.841 1.00 83.94 90 GLU A C 1
ATOM 698 O O . GLU A 1 90 ? 0.770 -3.150 3.952 1.00 83.94 90 GLU A O 1
ATOM 703 N N . GLN A 1 91 ? -1.199 -3.745 4.843 1.00 84.38 91 GLN A N 1
ATOM 704 C CA . GLN A 1 91 ? -1.505 -4.743 3.814 1.00 84.38 91 GLN A CA 1
ATOM 705 C C . GLN A 1 91 ? -1.668 -4.134 2.418 1.00 84.38 91 GLN A C 1
ATOM 707 O O . GLN A 1 91 ? -1.141 -4.692 1.457 1.00 84.38 91 GLN A O 1
ATOM 712 N N . GLU A 1 92 ? -2.345 -2.991 2.294 1.00 79.12 92 GLU A N 1
ATOM 713 C CA . GLU A 1 92 ? -2.475 -2.258 1.028 1.00 79.12 92 GLU A CA 1
ATOM 714 C C . GLU A 1 92 ? -1.101 -1.878 0.466 1.00 79.12 92 GLU A C 1
ATOM 716 O O . GLU A 1 92 ? -0.838 -2.084 -0.719 1.00 79.12 92 GLU A O 1
ATOM 721 N N . THR A 1 93 ? -0.193 -1.417 1.329 1.00 79.25 93 THR A N 1
ATOM 722 C CA . THR A 1 93 ? 1.180 -1.063 0.939 1.00 79.25 93 THR A CA 1
ATOM 723 C C . THR A 1 93 ? 1.963 -2.286 0.454 1.00 79.25 93 THR A C 1
ATOM 725 O O . THR A 1 93 ? 2.643 -2.228 -0.570 1.00 79.25 93 THR A O 1
ATOM 728 N N . ILE A 1 94 ? 1.854 -3.423 1.152 1.00 81.50 94 ILE A N 1
ATOM 729 C CA . ILE A 1 94 ? 2.521 -4.671 0.750 1.00 81.50 94 ILE A CA 1
ATOM 730 C C . ILE A 1 94 ? 2.001 -5.155 -0.607 1.00 81.50 94 ILE A C 1
ATOM 732 O O . ILE A 1 94 ? 2.800 -5.510 -1.474 1.00 81.50 94 ILE A O 1
ATOM 736 N N . LEU A 1 95 ? 0.680 -5.161 -0.805 1.00 79.44 95 LEU A N 1
ATOM 737 C CA . LEU A 1 95 ? 0.064 -5.590 -2.061 1.00 79.44 95 LEU A CA 1
ATOM 738 C C . LEU A 1 95 ? 0.455 -4.677 -3.226 1.00 79.44 95 LEU A C 1
ATOM 740 O O . LEU A 1 95 ? 0.737 -5.174 -4.316 1.00 79.44 95 LEU A O 1
ATOM 744 N N . LEU A 1 96 ? 0.519 -3.363 -2.993 1.00 78.56 96 LEU A N 1
ATOM 745 C CA . LEU A 1 96 ? 0.988 -2.404 -3.990 1.00 78.56 96 LEU A CA 1
ATOM 746 C C . LEU A 1 96 ? 2.440 -2.693 -4.390 1.00 78.56 96 LEU A C 1
ATOM 748 O O . LEU A 1 96 ? 2.725 -2.835 -5.576 1.00 78.56 96 LEU A O 1
ATOM 752 N N . ASN A 1 97 ? 3.337 -2.867 -3.415 1.00 77.75 97 ASN A N 1
ATOM 753 C CA . ASN A 1 97 ? 4.747 -3.164 -3.680 1.00 77.75 97 ASN A CA 1
ATOM 754 C C . ASN A 1 97 ? 4.931 -4.490 -4.432 1.00 77.75 97 ASN A C 1
ATOM 756 O O . ASN A 1 97 ? 5.704 -4.555 -5.385 1.00 77.75 97 ASN A O 1
ATOM 760 N N . GLN A 1 98 ? 4.194 -5.539 -4.052 1.00 81.75 98 GLN A N 1
AT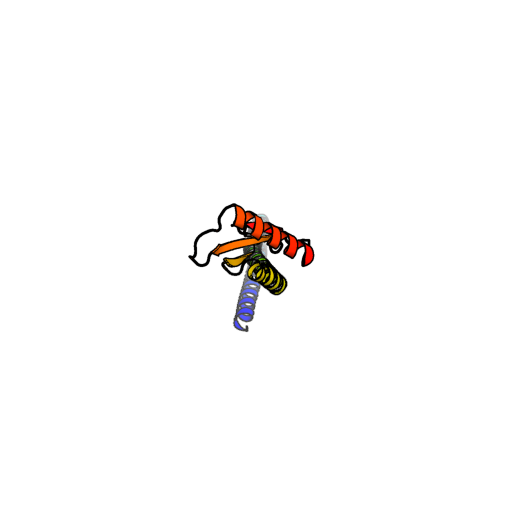OM 761 C CA . GLN A 1 98 ? 4.219 -6.822 -4.763 1.00 81.75 98 GLN A CA 1
ATOM 762 C C . GLN A 1 98 ? 3.726 -6.684 -6.205 1.00 81.75 98 GLN A C 1
ATOM 764 O O . GLN A 1 98 ? 4.307 -7.277 -7.114 1.00 81.75 98 GLN A O 1
ATOM 769 N N . ARG A 1 99 ? 2.669 -5.896 -6.429 1.00 80.44 99 ARG A N 1
ATOM 770 C CA . ARG A 1 99 ? 2.148 -5.636 -7.771 1.00 80.44 99 ARG A CA 1
ATOM 771 C C . ARG A 1 99 ? 3.175 -4.908 -8.635 1.00 80.44 99 ARG A C 1
ATOM 773 O O . ARG A 1 99 ? 3.464 -5.389 -9.727 1.00 80.44 99 ARG A O 1
ATOM 780 N N . VAL A 1 100 ? 3.763 -3.826 -8.122 1.00 76.44 100 VAL A N 1
ATOM 781 C CA . VAL A 1 100 ? 4.807 -3.060 -8.820 1.00 76.44 100 VAL A CA 1
ATOM 782 C C . VAL A 1 100 ? 6.006 -3.950 -9.142 1.00 76.44 100 VAL A C 1
ATOM 784 O O . VAL A 1 100 ? 6.495 -3.931 -10.271 1.00 76.44 100 VAL A O 1
ATOM 787 N N . GLN A 1 101 ? 6.453 -4.783 -8.198 1.00 81.69 101 GLN A N 1
ATOM 788 C CA . GLN A 1 101 ? 7.557 -5.713 -8.433 1.00 81.69 101 GLN A CA 1
ATOM 789 C C . GLN A 1 101 ? 7.226 -6.715 -9.547 1.00 81.69 101 GLN A C 1
ATOM 791 O O . GLN A 1 101 ? 8.008 -6.861 -10.484 1.00 81.69 101 GLN A O 1
ATOM 796 N N . MET A 1 102 ? 6.057 -7.363 -9.496 1.00 82.62 102 MET A N 1
ATOM 797 C CA . MET A 1 102 ? 5.652 -8.312 -10.538 1.00 82.62 102 MET A CA 1
ATOM 798 C C . MET A 1 102 ? 5.494 -7.648 -11.908 1.00 82.62 102 MET A C 1
ATOM 800 O O . MET A 1 102 ? 5.829 -8.250 -12.925 1.00 82.62 102 MET A O 1
ATOM 804 N N . GLU A 1 103 ? 4.961 -6.428 -11.963 1.00 77.56 103 GLU A N 1
ATOM 805 C CA . GLU A 1 103 ? 4.822 -5.683 -13.216 1.00 77.56 103 GLU A CA 1
ATOM 806 C C . GLU A 1 103 ? 6.195 -5.274 -13.772 1.00 77.56 103 GLU A C 1
ATOM 808 O O . GLU A 1 103 ? 6.430 -5.448 -14.967 1.00 77.56 103 GLU A O 1
ATOM 813 N N . THR A 1 104 ? 7.135 -4.866 -12.914 1.00 75.31 104 THR A N 1
ATOM 814 C CA . THR A 1 104 ? 8.521 -4.545 -13.301 1.00 75.31 104 THR A CA 1
ATOM 815 C C . THR A 1 104 ? 9.256 -5.780 -13.830 1.00 75.31 104 THR A C 1
ATOM 817 O O . THR A 1 104 ? 9.843 -5.740 -14.910 1.00 75.31 104 THR A O 1
ATOM 820 N N . GLU A 1 105 ? 9.161 -6.918 -13.136 1.00 82.38 105 GLU A N 1
ATOM 821 C CA . GLU A 1 105 ? 9.749 -8.192 -13.579 1.00 82.38 105 GLU A CA 1
ATOM 822 C C . GLU A 1 105 ? 9.164 -8.660 -14.921 1.00 82.38 105 GLU A C 1
ATOM 824 O O . GLU A 1 105 ? 9.882 -9.186 -15.772 1.00 82.38 105 GLU A O 1
ATOM 829 N N . ARG A 1 106 ? 7.866 -8.427 -15.155 1.00 82.56 106 ARG A N 1
ATOM 830 C CA . ARG A 1 106 ? 7.214 -8.723 -16.443 1.00 82.56 106 ARG A CA 1
ATOM 831 C C . ARG A 1 106 ? 7.671 -7.804 -17.573 1.00 82.56 106 ARG A C 1
ATOM 833 O O . ARG A 1 106 ? 7.659 -8.227 -18.728 1.00 82.56 106 ARG A O 1
ATOM 840 N N . LEU A 1 107 ? 8.035 -6.560 -17.269 1.00 83.06 107 LEU A N 1
ATOM 841 C CA . LEU A 1 107 ? 8.502 -5.578 -18.251 1.00 83.06 107 LEU A CA 1
ATOM 842 C C . LEU A 1 107 ? 9.967 -5.774 -18.631 1.00 83.06 107 LEU A C 1
ATOM 844 O O . LEU A 1 107 ? 10.321 -5.493 -19.775 1.00 83.06 107 LEU A O 1
ATOM 848 N N . GLN A 1 108 ? 10.789 -6.308 -17.725 1.00 86.56 108 GLN A N 1
ATOM 849 C CA . GLN A 1 108 ? 12.219 -6.532 -17.942 1.00 86.56 108 GLN A CA 1
ATOM 850 C C . GLN A 1 108 ? 12.573 -7.164 -19.304 1.00 86.56 108 GLN A C 1
ATOM 852 O O . GLN A 1 108 ? 13.381 -6.576 -20.018 1.00 86.56 108 GLN A O 1
ATOM 857 N N . PRO A 1 109 ? 11.952 -8.275 -19.758 1.00 89.06 109 PRO A N 1
ATOM 858 C CA . PRO A 1 109 ? 12.283 -8.851 -21.065 1.00 89.06 109 PRO A CA 1
ATOM 859 C C . PRO A 1 109 ? 11.941 -7.927 -22.244 1.00 89.06 109 PRO A C 1
ATOM 861 O O . PRO A 1 109 ? 12.608 -7.970 -23.275 1.00 89.06 109 PRO A O 1
ATOM 864 N N . THR A 1 110 ? 10.909 -7.087 -22.104 1.00 88.12 110 THR A N 1
ATOM 865 C CA . THR A 1 110 ? 10.541 -6.093 -23.126 1.00 88.12 110 THR A CA 1
ATOM 866 C C . THR A 1 110 ? 11.578 -4.977 -23.168 1.00 88.12 110 THR A C 1
ATOM 868 O O . THR A 1 110 ? 12.041 -4.606 -24.244 1.00 88.12 110 THR A O 1
ATOM 871 N N . VAL A 1 111 ? 11.986 -4.483 -21.997 1.00 89.81 111 VAL A N 1
ATOM 872 C CA . VAL A 1 111 ? 13.037 -3.470 -21.851 1.00 89.81 111 VAL A CA 1
ATOM 873 C C . VAL A 1 111 ? 14.357 -3.966 -22.442 1.00 89.81 111 VAL A C 1
ATOM 875 O O . VAL A 1 111 ? 14.961 -3.260 -23.248 1.00 89.81 111 VAL A O 1
ATOM 878 N N . ASP A 1 112 ? 14.767 -5.193 -22.115 1.00 91.56 112 ASP A N 1
ATOM 879 C CA . ASP A 1 112 ? 16.007 -5.799 -22.609 1.00 91.56 112 ASP A CA 1
ATOM 880 C C . ASP A 1 112 ? 16.014 -5.910 -24.143 1.00 91.56 112 ASP A C 1
ATOM 882 O O . ASP A 1 112 ? 17.035 -5.670 -24.794 1.00 91.56 112 ASP A O 1
ATOM 886 N N . GLU A 1 113 ? 14.873 -6.254 -24.745 1.00 92.50 113 GLU A N 1
ATOM 887 C CA . GLU A 1 113 ? 14.733 -6.349 -26.198 1.00 92.50 113 GLU A CA 1
ATOM 888 C C . GLU A 1 113 ? 14.771 -4.968 -26.872 1.00 92.50 113 GLU A C 1
ATOM 890 O O . GLU A 1 113 ? 15.466 -4.794 -27.876 1.00 92.50 113 GLU A O 1
ATOM 895 N N . ILE A 1 114 ? 14.096 -3.960 -26.308 1.00 90.38 114 ILE A N 1
ATOM 896 C CA . ILE A 1 114 ? 14.167 -2.576 -26.807 1.00 90.38 114 ILE A CA 1
ATOM 897 C C . ILE A 1 114 ? 15.606 -2.058 -26.714 1.00 90.38 114 ILE A C 1
ATOM 899 O O . ILE A 1 114 ? 16.132 -1.501 -27.680 1.00 90.38 114 ILE A O 1
ATOM 903 N N . GLN A 1 115 ? 16.276 -2.284 -25.582 1.00 91.25 115 GLN A N 1
ATOM 904 C CA . GLN A 1 115 ? 17.664 -1.882 -25.378 1.00 91.25 115 GLN A CA 1
ATOM 905 C C . GLN A 1 115 ? 18.594 -2.572 -26.382 1.00 91.25 115 GLN A C 1
ATOM 907 O O . GLN A 1 115 ? 19.435 -1.914 -26.993 1.00 91.25 115 GLN A O 1
ATOM 912 N N . ARG A 1 116 ? 18.408 -3.874 -26.631 1.00 92.19 116 ARG A N 1
ATOM 913 C CA . ARG A 1 116 ? 19.162 -4.620 -27.649 1.00 92.19 116 ARG A CA 1
ATOM 914 C C . ARG A 1 116 ? 19.002 -4.009 -29.041 1.00 92.19 116 ARG A C 1
ATOM 916 O O . ARG A 1 116 ? 20.003 -3.829 -29.736 1.00 92.19 116 ARG A O 1
ATOM 923 N N . ARG A 1 117 ? 17.775 -3.667 -29.446 1.00 92.12 117 ARG A N 1
ATOM 924 C CA . ARG A 1 117 ? 17.495 -3.027 -30.745 1.00 92.12 117 ARG A CA 1
ATOM 925 C C . ARG A 1 117 ? 18.150 -1.651 -30.857 1.00 92.12 117 ARG A C 1
ATOM 927 O O . ARG A 1 117 ? 18.746 -1.344 -31.888 1.00 92.12 117 ARG A O 1
ATOM 934 N N . LEU A 1 118 ? 18.093 -0.850 -29.793 1.00 90.50 118 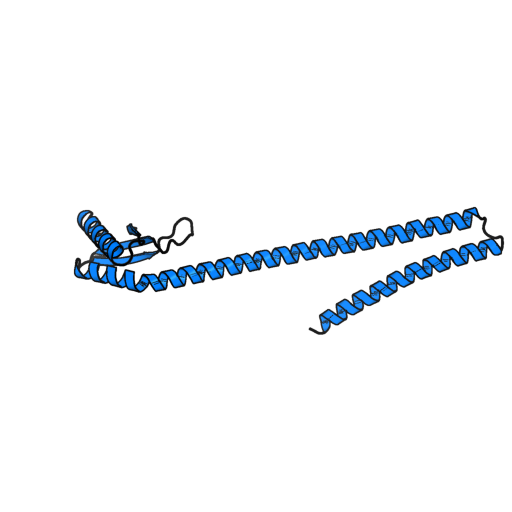LEU A N 1
ATOM 935 C CA . LEU A 1 118 ? 18.725 0.471 -29.750 1.00 90.50 118 LEU A CA 1
ATOM 936 C C . LEU A 1 118 ? 20.248 0.378 -29.841 1.00 90.50 118 LEU A C 1
ATOM 938 O O . LEU A 1 118 ? 20.843 1.075 -30.656 1.00 90.50 118 LEU A O 1
ATOM 942 N N . LEU A 1 119 ? 20.879 -0.515 -29.076 1.00 89.81 119 LEU A N 1
ATOM 943 C CA . LEU A 1 119 ? 22.332 -0.709 -29.112 1.00 89.81 119 LEU A CA 1
ATOM 944 C C . LEU A 1 119 ? 22.815 -1.252 -30.465 1.00 89.81 119 LEU A C 1
ATOM 946 O O . LEU A 1 119 ? 23.899 -0.891 -30.917 1.00 89.81 119 LEU A O 1
ATOM 950 N N . ALA A 1 120 ? 22.007 -2.077 -31.139 1.00 90.44 120 ALA A N 1
ATOM 951 C CA . ALA A 1 120 ? 22.310 -2.551 -32.488 1.00 90.44 120 ALA A CA 1
ATOM 952 C C . ALA A 1 120 ? 22.236 -1.425 -33.535 1.00 90.44 120 ALA A C 1
ATOM 954 O O . ALA A 1 120 ? 23.074 -1.365 -34.435 1.00 90.44 120 ALA A O 1
ATOM 955 N N . ALA A 1 121 ? 21.254 -0.528 -33.419 1.00 89.06 121 ALA A N 1
ATOM 956 C CA . ALA A 1 121 ? 21.094 0.609 -34.326 1.00 89.06 121 ALA A CA 1
ATOM 957 C C . ALA A 1 121 ? 22.072 1.764 -34.028 1.00 89.06 121 ALA A C 1
ATOM 959 O O . ALA A 1 121 ? 22.441 2.508 -34.937 1.00 89.06 121 ALA A O 1
ATOM 960 N N . PHE A 1 122 ? 22.507 1.902 -32.772 1.00 89.25 122 PHE A N 1
ATOM 961 C CA . PHE A 1 122 ? 23.320 3.011 -32.274 1.00 89.25 122 PHE A CA 1
ATOM 962 C C . PHE A 1 122 ? 24.483 2.510 -31.387 1.00 89.25 122 PHE A C 1
ATOM 964 O O . PHE A 1 122 ? 24.492 2.749 -30.178 1.00 89.25 122 PHE A O 1
ATOM 971 N N . PRO A 1 123 ? 25.513 1.858 -31.965 1.00 80.88 123 PRO A N 1
ATOM 972 C CA . PRO A 1 123 ? 26.571 1.156 -31.218 1.00 80.88 123 PRO A CA 1
ATOM 973 C C . PRO A 1 123 ? 27.539 2.049 -30.409 1.00 80.88 123 PRO A C 1
ATOM 975 O O . PRO A 1 123 ? 28.473 1.539 -29.797 1.00 80.88 123 PRO A O 1
ATOM 978 N N . GLY A 1 124 ? 27.337 3.370 -30.386 1.00 87.00 124 GLY A N 1
ATOM 979 C CA . GLY A 1 124 ? 28.115 4.332 -29.591 1.00 87.00 124 GLY A CA 1
ATOM 980 C C . GLY A 1 124 ? 27.372 4.900 -28.379 1.00 87.00 124 GLY A C 1
ATOM 981 O O . GLY A 1 124 ? 27.897 5.792 -27.714 1.00 87.00 124 GLY A O 1
ATOM 982 N N . PHE A 1 125 ? 26.157 4.420 -28.110 1.00 88.44 125 PHE A N 1
ATOM 983 C CA . PHE A 1 125 ? 25.317 4.907 -27.024 1.00 88.44 125 PHE A CA 1
ATOM 984 C C . PHE A 1 125 ? 25.124 3.843 -25.950 1.00 88.44 125 PHE A C 1
ATOM 986 O O . PHE A 1 125 ? 25.077 2.648 -26.216 1.00 88.44 125 PHE A O 1
ATOM 993 N N . THR A 1 126 ? 24.977 4.305 -24.719 1.00 89.44 126 THR A N 1
ATOM 994 C CA . THR A 1 126 ? 24.470 3.533 -23.590 1.00 89.44 126 THR A CA 1
ATOM 995 C C . THR A 1 126 ? 23.052 4.007 -23.325 1.00 89.44 126 THR A C 1
ATOM 997 O O . THR A 1 126 ? 22.812 5.209 -23.263 1.00 89.44 126 THR A O 1
ATOM 1000 N N . VAL A 1 127 ? 22.106 3.076 -23.224 1.00 90.44 127 VAL A N 1
ATOM 1001 C CA . VAL A 1 127 ? 20.688 3.377 -22.987 1.00 90.44 127 VAL A CA 1
ATOM 1002 C C . VAL A 1 127 ? 20.253 2.662 -21.721 1.00 90.44 127 VAL A C 1
ATOM 1004 O O . VAL A 1 127 ? 20.574 1.487 -21.545 1.00 90.44 127 VAL A O 1
ATOM 1007 N N . SER A 1 128 ? 19.511 3.355 -20.868 1.00 89.75 128 SER A N 1
ATOM 1008 C CA . SER A 1 128 ? 18.855 2.794 -19.689 1.00 89.75 128 SER A CA 1
ATOM 1009 C C . SER A 1 128 ? 17.397 3.226 -19.629 1.00 89.75 128 SER A C 1
ATOM 1011 O O . SER A 1 128 ? 17.031 4.296 -20.118 1.00 89.75 128 SER A O 1
ATOM 1013 N N . PHE A 1 129 ? 16.581 2.372 -19.017 1.00 89.25 129 PHE A N 1
ATOM 1014 C CA . PHE A 1 129 ? 15.158 2.593 -18.810 1.00 89.25 129 PHE A CA 1
ATOM 1015 C C . PHE A 1 129 ? 14.848 2.521 -17.320 1.00 89.25 129 PHE A C 1
ATOM 1017 O O . PHE A 1 129 ? 15.362 1.649 -16.618 1.00 89.25 129 PHE A O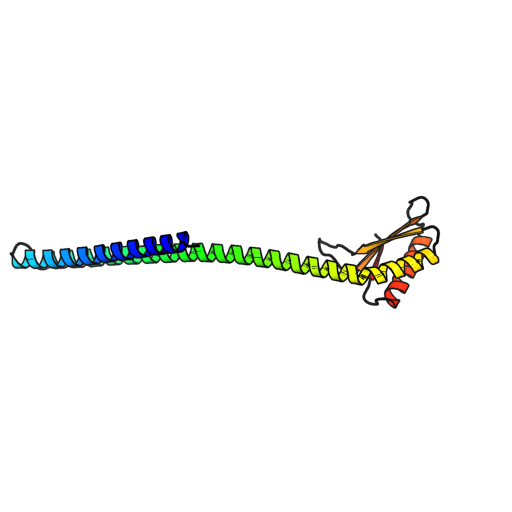 1
ATOM 1024 N N . ALA A 1 130 ? 13.990 3.420 -16.862 1.00 86.00 130 ALA A N 1
ATOM 1025 C CA . ALA A 1 130 ? 13.380 3.382 -15.544 1.00 86.00 130 ALA A CA 1
ATOM 1026 C C . ALA A 1 130 ? 11.859 3.429 -15.701 1.00 86.00 130 ALA A C 1
ATOM 1028 O O . ALA A 1 130 ? 11.356 4.000 -16.665 1.00 86.00 130 ALA A O 1
ATOM 1029 N N . VAL A 1 131 ? 11.124 2.834 -14.767 1.00 84.88 131 VAL A N 1
ATOM 1030 C CA . VAL A 1 131 ? 9.666 3.004 -14.706 1.00 84.88 131 VAL A CA 1
ATOM 1031 C C . VAL A 1 131 ? 9.364 4.437 -14.271 1.00 84.88 131 VAL A C 1
ATOM 1033 O O . VAL A 1 131 ? 10.057 4.966 -13.399 1.00 84.88 131 VAL A O 1
ATOM 1036 N N . ALA A 1 132 ? 8.377 5.081 -14.892 1.00 84.38 132 ALA A N 1
ATOM 1037 C CA . ALA A 1 132 ? 8.020 6.452 -14.558 1.00 84.38 132 ALA A CA 1
ATOM 1038 C C . ALA A 1 132 ? 7.450 6.542 -13.135 1.00 84.38 132 ALA A C 1
ATOM 1040 O O . ALA A 1 132 ? 6.631 5.720 -12.712 1.00 84.38 132 ALA A O 1
ATOM 1041 N N . GLU A 1 133 ? 7.880 7.570 -12.407 1.00 80.88 133 GLU A N 1
ATOM 1042 C CA . GLU A 1 133 ? 7.371 7.906 -11.082 1.00 80.88 133 GLU A CA 1
ATOM 1043 C C . GLU A 1 133 ? 6.804 9.330 -11.117 1.00 80.88 133 GLU A C 1
ATOM 1045 O O . GLU A 1 133 ? 7.524 10.293 -11.394 1.00 80.88 133 GLU A O 1
ATOM 1050 N N . HIS A 1 134 ? 5.507 9.468 -10.840 1.00 76.38 134 HIS A N 1
ATOM 1051 C CA . HIS A 1 134 ? 4.821 10.760 -10.773 1.00 76.38 134 HIS A CA 1
ATOM 1052 C C . HIS A 1 134 ? 4.065 10.879 -9.452 1.00 76.38 134 HIS A C 1
ATOM 1054 O O . HIS A 1 134 ? 3.297 9.991 -9.088 1.00 76.38 134 HIS A O 1
ATOM 1060 N N . ASP A 1 135 ? 4.293 11.975 -8.723 1.00 76.56 135 ASP A N 1
ATOM 1061 C CA . ASP A 1 135 ? 3.642 12.278 -7.440 1.00 76.56 135 ASP A CA 1
ATOM 1062 C C . ASP A 1 135 ? 3.744 11.147 -6.391 1.00 76.56 135 ASP A C 1
ATOM 1064 O O . ASP A 1 135 ? 2.854 10.966 -5.559 1.00 76.56 135 ASP A O 1
ATOM 1068 N N . GLY A 1 136 ? 4.839 10.375 -6.429 1.00 70.88 136 GLY A N 1
ATOM 1069 C CA . GLY A 1 136 ? 5.075 9.226 -5.546 1.00 70.88 136 GLY A CA 1
ATOM 1070 C C . GLY A 1 136 ? 4.334 7.944 -5.947 1.00 70.88 136 GLY A C 1
ATOM 1071 O O . GLY A 1 136 ? 4.301 6.993 -5.166 1.00 70.88 136 GLY A O 1
ATOM 1072 N N . TYR A 1 137 ? 3.737 7.904 -7.142 1.00 70.19 137 TYR A N 1
ATOM 1073 C CA . TYR A 1 137 ? 3.122 6.715 -7.730 1.00 70.19 137 TYR A CA 1
ATOM 1074 C C . TYR A 1 137 ? 3.965 6.189 -8.891 1.00 70.19 137 TYR A C 1
ATOM 1076 O O . TYR A 1 137 ? 4.447 6.955 -9.725 1.00 70.19 137 TYR A O 1
ATOM 1084 N N . VAL A 1 138 ? 4.109 4.865 -8.947 1.00 75.94 138 VAL A N 1
ATOM 1085 C CA . VAL A 1 138 ? 4.836 4.154 -10.004 1.00 75.94 138 VAL A CA 1
ATOM 1086 C C . VAL A 1 138 ? 3.867 3.790 -11.126 1.00 75.94 138 VAL A C 1
ATOM 1088 O O . VAL A 1 138 ? 2.845 3.151 -10.870 1.00 75.94 138 VAL A O 1
ATOM 1091 N N . TYR A 1 139 ? 4.202 4.172 -12.358 1.00 80.50 139 TYR A N 1
ATOM 1092 C CA . TYR A 1 139 ? 3.398 3.921 -13.555 1.00 80.50 139 TYR A CA 1
ATOM 1093 C C . TYR A 1 139 ? 4.069 2.833 -14.401 1.00 80.50 139 TYR A C 1
ATOM 1095 O O . TYR A 1 139 ? 4.924 3.141 -15.226 1.00 80.50 139 TYR A O 1
ATOM 1103 N N . PRO A 1 140 ? 3.718 1.550 -14.206 1.00 77.31 140 PRO A N 1
ATOM 1104 C CA . PRO A 1 140 ? 4.394 0.417 -14.848 1.00 77.31 140 PRO A CA 1
ATOM 1105 C C . PRO A 1 140 ? 4.306 0.455 -16.379 1.00 77.31 140 PRO A C 1
ATOM 1107 O O . PRO A 1 140 ? 5.197 -0.035 -17.062 1.00 77.31 140 PRO A O 1
ATOM 1110 N N . ASP A 1 141 ? 3.255 1.050 -16.936 1.00 83.88 141 ASP A N 1
ATOM 1111 C CA . ASP A 1 141 ? 3.070 1.149 -18.385 1.00 83.88 141 ASP A CA 1
ATOM 1112 C C . ASP A 1 141 ? 3.785 2.368 -18.998 1.00 83.88 141 ASP A C 1
ATOM 1114 O O . ASP A 1 141 ? 3.698 2.598 -20.202 1.00 83.88 141 ASP A O 1
ATOM 1118 N N . GLU A 1 142 ? 4.541 3.127 -18.202 1.00 87.94 142 GLU A N 1
ATOM 1119 C CA . GLU A 1 142 ? 5.320 4.277 -18.652 1.00 87.94 142 GLU A CA 1
ATOM 1120 C C . GLU A 1 142 ? 6.801 4.079 -18.310 1.00 87.94 142 GLU A C 1
ATOM 1122 O O . GLU A 1 142 ? 7.182 3.850 -17.161 1.00 87.94 142 GLU A O 1
ATOM 1127 N N . LEU A 1 143 ? 7.666 4.177 -19.317 1.00 88.75 143 LEU A N 1
ATOM 1128 C CA . LEU A 1 143 ? 9.113 4.104 -19.150 1.00 88.75 143 LEU A CA 1
ATOM 1129 C C . LEU A 1 143 ? 9.758 5.446 -19.463 1.00 88.75 143 LEU A C 1
ATOM 1131 O O . LEU A 1 143 ? 9.482 6.078 -20.482 1.00 88.75 143 LEU A O 1
ATOM 1135 N N . VAL A 1 144 ? 10.698 5.830 -18.617 1.00 89.69 144 VAL A N 1
ATOM 1136 C CA . VAL A 1 144 ? 11.598 6.953 -18.819 1.00 89.69 144 VAL A CA 1
ATOM 1137 C C . VAL A 1 144 ? 12.915 6.411 -19.361 1.00 89.69 144 VAL A C 1
ATOM 1139 O O . VAL A 1 144 ? 13.592 5.606 -18.721 1.00 89.69 144 VAL A O 1
ATOM 1142 N N . MET A 1 145 ? 13.269 6.842 -20.565 1.00 92.00 145 MET A N 1
ATOM 1143 C CA . MET A 1 145 ? 14.505 6.484 -21.239 1.00 92.00 145 MET A CA 1
ATOM 1144 C C . MET A 1 145 ? 15.556 7.574 -21.037 1.00 92.00 145 MET A C 1
ATOM 1146 O O . MET A 1 145 ? 15.294 8.763 -21.215 1.00 92.00 145 MET A O 1
ATOM 1150 N N . THR A 1 146 ? 16.775 7.143 -20.741 1.00 90.38 146 THR A N 1
ATOM 1151 C CA . THR A 1 146 ? 17.981 7.975 -20.709 1.00 90.38 146 THR A CA 1
ATOM 1152 C C . THR A 1 146 ? 19.020 7.358 -21.629 1.00 90.38 146 THR A C 1
ATOM 1154 O O . THR A 1 146 ? 19.217 6.141 -21.584 1.00 90.38 146 THR A O 1
ATOM 1157 N N . ALA A 1 147 ? 19.727 8.169 -22.413 1.00 90.81 147 ALA A N 1
ATOM 1158 C CA . ALA A 1 147 ? 20.869 7.692 -23.181 1.00 90.81 147 ALA A CA 1
ATOM 1159 C C . ALA A 1 147 ? 22.077 8.612 -23.022 1.00 90.81 147 ALA A C 1
ATOM 1161 O O . ALA A 1 147 ? 21.920 9.821 -22.881 1.00 90.81 147 ALA A O 1
ATOM 1162 N N . LYS A 1 148 ? 23.274 8.030 -23.081 1.00 90.31 148 LYS A N 1
ATOM 1163 C CA . LYS A 1 148 ? 24.555 8.742 -23.074 1.00 90.31 148 LYS A CA 1
ATOM 1164 C C . LYS A 1 148 ? 25.459 8.212 -24.169 1.00 90.31 148 LYS A C 1
ATOM 1166 O O . LYS A 1 148 ? 25.472 7.007 -24.421 1.00 90.31 148 LYS A O 1
ATOM 1171 N N . ASN A 1 149 ? 26.220 9.086 -24.814 1.00 89.75 149 ASN A N 1
ATOM 1172 C CA . ASN A 1 149 ? 27.224 8.671 -25.792 1.00 89.75 149 ASN A CA 1
ATOM 1173 C C . ASN A 1 149 ? 28.426 7.984 -25.102 1.00 89.75 149 ASN A C 1
ATOM 1175 O O . ASN A 1 149 ? 28.505 7.896 -23.874 1.00 89.75 149 ASN A O 1
ATOM 1179 N N . SER A 1 150 ? 29.399 7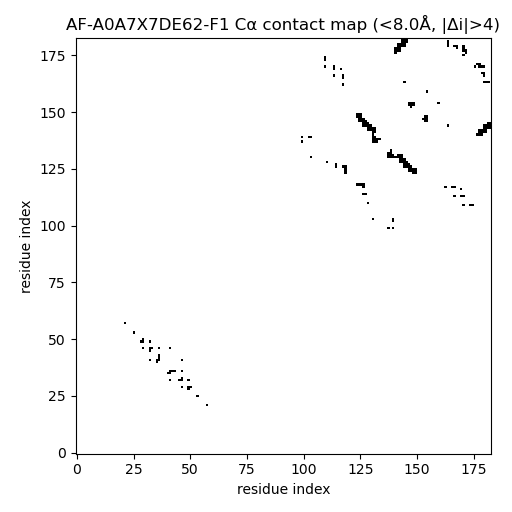.520 -25.884 1.00 85.50 150 SER A N 1
ATOM 1180 C CA . SER A 1 150 ? 30.620 6.876 -25.380 1.00 85.50 150 SER A CA 1
ATOM 1181 C C . SER A 1 150 ? 31.497 7.773 -24.493 1.00 85.50 150 SER A C 1
ATOM 1183 O O . SER A 1 150 ? 32.350 7.259 -23.775 1.00 85.50 150 SER A O 1
ATOM 1185 N N . ALA A 1 151 ? 31.306 9.095 -24.539 1.00 85.88 151 ALA A N 1
ATOM 1186 C CA . ALA A 1 151 ? 31.964 10.062 -23.660 1.00 85.88 151 ALA A CA 1
ATOM 1187 C C . ALA A 1 151 ? 31.169 10.334 -22.364 1.00 85.88 151 ALA A C 1
ATOM 1189 O O . ALA A 1 151 ? 31.649 11.047 -21.487 1.00 85.88 151 ALA A O 1
ATOM 1190 N N . GLY A 1 152 ? 29.975 9.748 -22.213 1.00 86.25 152 GLY A N 1
ATOM 1191 C CA . GLY A 1 152 ? 29.090 9.968 -21.068 1.00 86.25 152 GLY A CA 1
ATOM 1192 C C . GLY A 1 152 ? 28.265 11.258 -21.147 1.00 86.25 152 GLY A C 1
ATOM 1193 O O . GLY A 1 152 ? 27.642 11.632 -20.147 1.00 86.25 152 GLY A O 1
ATOM 1194 N N . GLU A 1 153 ? 28.262 11.917 -22.306 1.00 87.75 153 GLU A N 1
ATOM 1195 C CA . GLU A 1 153 ? 27.520 13.146 -22.586 1.00 87.75 153 GLU A CA 1
ATOM 1196 C C . GLU A 1 153 ? 26.139 12.840 -23.171 1.00 87.75 153 GLU A C 1
ATOM 1198 O O . GLU A 1 153 ? 25.895 11.759 -23.727 1.00 87.75 153 GLU A O 1
ATOM 1203 N N . ASP A 1 154 ? 25.244 13.816 -23.055 1.00 87.88 154 ASP A N 1
ATOM 1204 C CA . ASP A 1 154 ? 23.900 13.724 -23.609 1.00 87.88 154 ASP A CA 1
ATOM 1205 C C . ASP A 1 154 ? 23.942 13.708 -25.151 1.00 87.88 154 ASP A C 1
ATOM 1207 O O . ASP A 1 154 ? 24.805 14.345 -25.767 1.00 87.88 154 ASP A O 1
ATOM 1211 N N . PRO A 1 155 ? 23.031 12.968 -25.806 1.00 87.12 155 PRO A N 1
ATOM 1212 C CA . PRO A 1 155 ? 22.952 12.921 -27.260 1.00 87.12 155 PRO A CA 1
ATOM 1213 C C . PRO A 1 155 ? 22.653 14.295 -27.853 1.00 87.12 155 PRO A C 1
ATOM 1215 O O . PRO A 1 155 ? 21.914 15.100 -27.284 1.00 87.12 155 PRO A O 1
ATOM 1218 N N . ALA A 1 156 ? 23.155 14.524 -29.066 1.00 87.44 156 ALA A N 1
ATOM 1219 C CA . ALA A 1 156 ? 22.735 15.669 -29.856 1.00 87.44 156 ALA A CA 1
ATOM 1220 C C . ALA A 1 156 ? 21.209 15.619 -30.104 1.00 87.44 156 ALA A C 1
ATOM 1222 O O . ALA A 1 156 ? 20.638 14.527 -30.181 1.00 87.44 156 ALA A O 1
ATOM 1223 N N . PRO A 1 157 ? 20.533 16.768 -30.299 1.00 85.81 157 PRO A N 1
ATOM 1224 C CA . PRO A 1 157 ? 19.080 16.813 -30.503 1.00 85.81 157 PRO A CA 1
ATOM 1225 C C . PRO A 1 157 ? 18.565 15.921 -31.649 1.00 85.81 157 PRO A C 1
ATOM 1227 O O . PRO A 1 157 ? 17.454 15.396 -31.586 1.00 85.81 157 PRO A O 1
ATOM 1230 N N . GLU A 1 158 ? 19.374 15.724 -32.691 1.00 85.75 158 GLU A N 1
ATOM 1231 C CA . GLU A 1 158 ? 19.046 14.847 -33.819 1.00 85.75 158 GLU A CA 1
ATOM 1232 C C . GLU A 1 158 ? 19.096 13.360 -33.431 1.00 85.75 158 GLU A C 1
ATOM 1234 O O . GLU A 1 158 ? 18.196 12.593 -33.780 1.00 85.75 158 GLU A O 1
ATOM 1239 N N . ASP A 1 159 ? 20.105 12.954 -32.657 1.00 86.50 159 ASP A N 1
ATOM 1240 C CA . ASP A 1 159 ? 20.256 11.579 -32.172 1.00 86.50 159 ASP A CA 1
ATOM 1241 C C . ASP A 1 159 ? 19.225 11.249 -31.090 1.00 86.50 159 ASP A C 1
ATOM 1243 O O . ASP A 1 159 ? 18.664 10.154 -31.087 1.00 86.50 159 ASP A O 1
ATOM 1247 N N . TYR A 1 160 ? 18.895 12.224 -30.239 1.00 85.25 160 TYR A N 1
ATOM 1248 C CA . TYR A 1 160 ? 17.784 12.158 -29.290 1.00 85.25 160 TYR A CA 1
ATOM 1249 C C . TYR A 1 160 ? 16.478 11.749 -29.982 1.00 85.25 160 TYR A C 1
ATOM 1251 O O . TYR A 1 160 ? 15.830 10.778 -29.585 1.00 85.25 160 TYR A O 1
ATOM 1259 N N . ALA A 1 161 ? 16.102 12.464 -31.049 1.00 87.50 161 ALA A N 1
ATOM 1260 C CA . ALA A 1 161 ? 14.826 12.244 -31.724 1.00 87.50 161 ALA A CA 1
ATOM 1261 C C . ALA A 1 161 ? 14.774 10.856 -32.374 1.00 87.50 161 ALA A C 1
ATOM 1263 O O . ALA A 1 161 ? 13.741 10.186 -32.341 1.00 87.50 161 ALA A O 1
ATOM 1264 N N . ARG A 1 162 ? 15.905 10.402 -32.926 1.00 89.81 162 ARG A N 1
ATOM 1265 C CA . ARG A 1 162 ? 16.031 9.088 -33.564 1.00 89.81 162 ARG A CA 1
ATOM 1266 C C . ARG A 1 162 ? 16.004 7.942 -32.552 1.00 89.81 162 ARG A C 1
ATOM 1268 O O . ARG A 1 162 ? 15.322 6.950 -32.800 1.00 89.81 162 ARG A O 1
ATOM 1275 N N . LEU A 1 163 ? 16.692 8.088 -31.418 1.00 89.88 163 LEU A N 1
ATOM 1276 C CA . LEU A 1 163 ? 16.662 7.121 -30.317 1.00 89.88 163 LEU A CA 1
ATOM 1277 C C . LEU A 1 163 ? 15.246 6.988 -29.751 1.00 89.88 163 LEU A C 1
ATOM 1279 O O . LEU A 1 163 ? 14.739 5.876 -29.614 1.00 89.88 163 LEU A O 1
ATOM 1283 N N . LEU A 1 164 ? 14.582 8.114 -29.476 1.00 91.19 164 LEU A N 1
ATOM 1284 C CA . LEU A 1 164 ? 13.228 8.119 -28.926 1.00 91.19 164 LEU A CA 1
ATOM 1285 C C . LEU A 1 164 ? 12.200 7.533 -29.904 1.00 91.19 164 LEU A C 1
ATOM 1287 O O . LEU A 1 164 ? 11.319 6.786 -29.480 1.00 91.19 164 LEU A O 1
ATOM 1291 N N . ALA A 1 165 ? 12.313 7.835 -31.201 1.00 91.88 165 ALA A N 1
ATOM 1292 C CA . ALA A 1 165 ? 11.439 7.262 -32.223 1.00 91.88 165 ALA A CA 1
ATOM 1293 C C . ALA A 1 165 ? 11.580 5.734 -32.292 1.00 91.88 165 ALA A C 1
ATOM 1295 O O . ALA A 1 165 ? 10.584 5.025 -32.169 1.00 91.88 165 ALA A O 1
ATOM 1296 N N . LEU A 1 166 ? 12.814 5.220 -32.382 1.00 92.12 166 LEU A N 1
ATOM 1297 C CA . LEU A 1 166 ? 13.054 3.776 -32.453 1.00 92.12 166 LEU A CA 1
ATOM 1298 C C . LEU A 1 166 ? 12.615 3.046 -31.175 1.00 92.12 166 LEU A C 1
ATOM 1300 O O . LEU A 1 166 ? 12.091 1.930 -31.248 1.00 92.12 166 LEU A O 1
ATOM 1304 N N . ALA A 1 167 ? 12.801 3.671 -30.010 1.00 91.12 167 ALA A N 1
ATOM 1305 C CA . ALA A 1 167 ? 12.327 3.134 -28.741 1.00 91.12 167 ALA A CA 1
ATOM 1306 C C . ALA A 1 167 ? 10.796 3.009 -28.731 1.00 91.12 167 ALA A C 1
ATOM 1308 O O . ALA A 1 167 ? 10.273 1.943 -28.415 1.00 91.12 167 ALA A O 1
ATOM 1309 N N . ARG A 1 168 ? 10.076 4.064 -29.136 1.00 92.25 168 ARG A N 1
ATOM 1310 C CA . ARG A 1 168 ? 8.605 4.071 -29.210 1.00 92.25 168 ARG A CA 1
ATOM 1311 C C . ARG A 1 168 ? 8.061 3.069 -30.219 1.00 92.25 168 ARG A C 1
ATOM 1313 O O . ARG A 1 168 ? 7.092 2.381 -29.912 1.00 92.25 168 ARG A O 1
ATOM 1320 N N . ASP A 1 169 ? 8.685 2.959 -31.386 1.00 93.50 169 ASP A N 1
ATOM 1321 C CA . ASP A 1 169 ? 8.280 1.987 -32.403 1.00 93.50 169 ASP A CA 1
ATOM 1322 C C . ASP A 1 169 ? 8.476 0.553 -31.892 1.00 93.50 169 ASP A C 1
ATOM 1324 O O . ASP A 1 169 ? 7.563 -0.269 -31.973 1.00 93.50 169 ASP A O 1
ATOM 1328 N N . SER A 1 170 ? 9.618 0.274 -31.255 1.00 90.12 170 SER A N 1
ATOM 1329 C CA . SER A 1 170 ? 9.888 -1.035 -30.643 1.00 90.12 170 SER A CA 1
ATOM 1330 C C . SER A 1 170 ? 8.924 -1.350 -29.493 1.00 90.12 170 SER A C 1
ATOM 1332 O O . SER A 1 170 ? 8.454 -2.481 -29.379 1.00 90.12 170 SER A O 1
ATOM 1334 N N . ALA A 1 171 ? 8.589 -0.359 -28.661 1.00 90.06 171 ALA A N 1
ATOM 1335 C CA . ALA A 1 171 ? 7.595 -0.509 -27.601 1.00 90.06 171 ALA A CA 1
ATOM 1336 C C . ALA A 1 171 ? 6.213 -0.829 -28.171 1.00 90.06 171 ALA A C 1
ATOM 1338 O O . ALA A 1 171 ? 5.578 -1.779 -27.729 1.00 90.06 171 ALA A O 1
ATOM 1339 N N . LYS A 1 172 ? 5.784 -0.110 -29.212 1.00 91.44 172 LYS A N 1
ATOM 1340 C CA . LYS A 1 172 ? 4.490 -0.325 -29.867 1.00 91.44 172 LYS A CA 1
ATOM 1341 C C . LYS A 1 172 ? 4.353 -1.730 -30.460 1.00 91.44 172 LYS A C 1
ATOM 1343 O O . LYS A 1 172 ? 3.256 -2.282 -30.450 1.00 91.44 172 LYS A O 1
ATOM 1348 N N . GLU A 1 173 ? 5.443 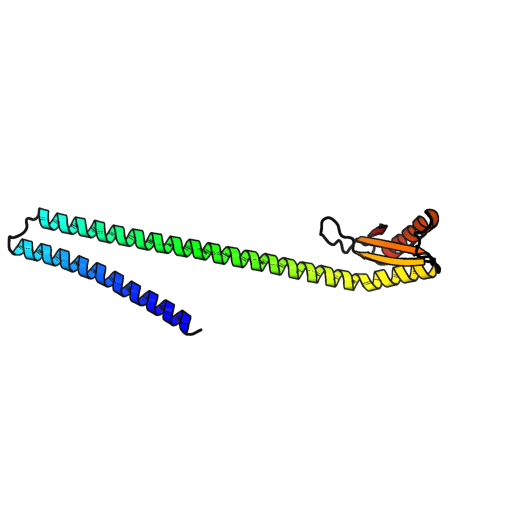-2.303 -30.967 1.00 90.06 173 GLU A N 1
ATOM 1349 C CA . 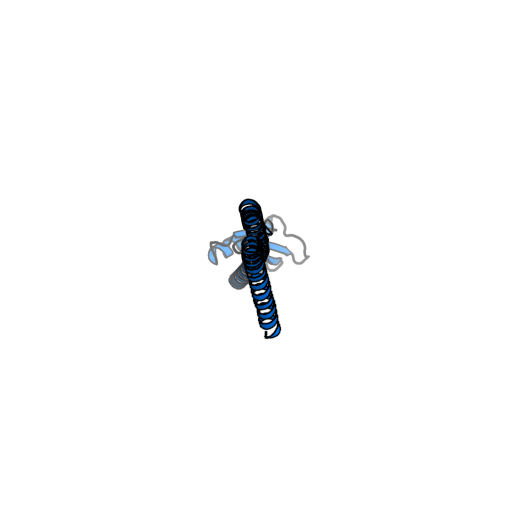GLU A 1 173 ? 5.468 -3.677 -31.479 1.00 90.06 173 GLU A CA 1
ATOM 1350 C C . GLU A 1 173 ? 5.399 -4.735 -30.371 1.00 90.06 173 GLU A C 1
ATOM 1352 O O . GLU A 1 173 ? 4.706 -5.739 -30.526 1.00 90.06 173 GLU A O 1
ATOM 1357 N N . LEU A 1 174 ? 6.128 -4.535 -29.271 1.00 87.94 174 LEU A N 1
ATOM 1358 C CA . LEU A 1 174 ? 6.265 -5.536 -28.208 1.00 87.94 174 LEU A CA 1
ATOM 1359 C C . LEU A 1 174 ? 5.127 -5.467 -27.182 1.00 87.94 174 LEU A C 1
ATOM 1361 O O . LEU A 1 174 ? 4.631 -6.498 -26.730 1.00 87.94 174 LEU A O 1
ATOM 1365 N N . ARG A 1 175 ? 4.711 -4.254 -26.810 1.00 86.81 175 ARG A N 1
ATOM 1366 C CA . ARG A 1 175 ? 3.643 -3.979 -25.848 1.00 86.81 175 ARG A CA 1
ATOM 1367 C C . ARG A 1 175 ? 2.981 -2.629 -26.179 1.00 86.81 175 ARG A C 1
ATOM 1369 O O . ARG A 1 175 ? 3.450 -1.598 -25.712 1.00 86.81 175 ARG A O 1
ATOM 1376 N N . PRO A 1 176 ? 1.866 -2.616 -26.932 1.00 86.31 176 PRO A N 1
ATOM 1377 C CA . PRO A 1 176 ? 1.222 -1.387 -27.419 1.00 86.31 176 PRO A CA 1
ATOM 1378 C C . PRO A 1 176 ? 0.784 -0.393 -26.336 1.00 86.31 176 PRO A C 1
ATOM 1380 O O . PRO A 1 176 ? 0.607 0.786 -26.624 1.00 86.31 176 PRO A O 1
ATOM 1383 N N . GLU A 1 177 ? 0.575 -0.882 -25.116 1.00 85.62 177 GLU A N 1
ATOM 1384 C CA . GLU A 1 177 ? 0.165 -0.088 -23.953 1.00 85.62 177 GLU A CA 1
ATOM 1385 C C . GLU A 1 177 ? 1.342 0.657 -23.301 1.00 85.62 177 GLU A C 1
ATOM 1387 O O . GLU A 1 177 ? 1.118 1.552 -22.497 1.00 85.62 177 GLU A O 1
ATOM 1392 N N . LEU A 1 178 ? 2.586 0.310 -23.658 1.00 86.38 178 LEU A N 1
ATOM 1393 C CA . LEU A 1 178 ? 3.804 0.857 -23.068 1.00 86.38 178 LEU A CA 1
ATOM 1394 C C . LEU A 1 178 ? 4.172 2.202 -23.708 1.00 86.38 178 LEU A C 1
ATOM 1396 O O . LEU A 1 178 ? 4.510 2.272 -24.894 1.00 86.38 178 LEU A O 1
ATOM 1400 N N . ALA A 1 179 ? 4.163 3.269 -22.916 1.00 88.75 179 ALA A N 1
ATOM 1401 C CA . ALA A 1 179 ? 4.619 4.586 -23.334 1.00 88.75 179 ALA A CA 1
ATOM 1402 C C . ALA A 1 179 ? 6.097 4.794 -22.976 1.00 88.75 179 ALA A C 1
ATOM 1404 O O . ALA A 1 179 ? 6.551 4.412 -21.901 1.00 88.75 179 ALA A O 1
ATOM 1405 N N . ILE A 1 180 ? 6.859 5.419 -23.881 1.00 89.06 180 ILE A N 1
ATOM 1406 C CA . ILE A 1 180 ? 8.258 5.793 -23.631 1.00 89.06 180 ILE A CA 1
ATOM 1407 C C . ILE A 1 180 ? 8.418 7.311 -23.700 1.00 89.06 180 ILE A C 1
ATOM 1409 O O . ILE A 1 180 ? 8.125 7.962 -24.719 1.00 89.06 180 ILE A O 1
ATOM 1413 N N . HIS A 1 181 ? 8.936 7.847 -22.604 1.00 87.44 181 HIS A N 1
ATOM 1414 C CA . HIS A 1 181 ? 9.273 9.241 -22.376 1.00 87.44 181 HIS A CA 1
ATOM 1415 C C . HIS A 1 181 ? 10.790 9.391 -22.267 1.00 87.44 181 HIS A C 1
ATOM 1417 O O . HIS A 1 181 ? 11.509 8.421 -22.044 1.00 87.44 181 HIS A O 1
ATOM 1423 N N . TRP A 1 182 ? 11.282 10.610 -22.447 1.00 86.00 182 TRP A N 1
ATOM 1424 C CA . TRP A 1 182 ? 12.680 10.935 -22.183 1.00 86.00 182 TRP A CA 1
ATOM 1425 C C . TRP A 1 182 ? 12.797 11.639 -20.827 1.00 86.00 182 TRP A C 1
ATOM 1427 O O . TRP A 1 182 ? 11.876 12.379 -20.478 1.00 86.00 182 TRP A O 1
ATOM 1437 N N . ALA A 1 183 ? 13.887 11.389 -20.094 1.00 79.69 183 ALA A N 1
ATOM 1438 C CA . ALA A 1 183 ? 14.150 11.961 -18.765 1.00 79.69 183 ALA A CA 1
ATOM 1439 C C . ALA A 1 183 ? 14.448 13.467 -18.757 1.00 79.69 183 ALA A C 1
ATOM 1441 O O . ALA A 1 183 ? 15.126 13.948 -19.692 1.00 79.69 183 ALA A O 1
#

Radius of gyration: 39.81 Å; Cα contacts (8 Å, |Δi|>4): 123; chains: 1; bounding box: 76×36×102 Å

Solvent-accessible surface area (backbone atoms only — not comparable to full-atom values): 10025 Å² total; per-residue (Å²): 123,70,70,61,56,52,50,53,48,51,58,47,53,56,48,55,54,51,53,51,50,55,54,52,54,51,51,49,52,55,52,49,39,54,50,36,34,76,72,68,76,40,55,76,66,56,40,52,52,52,53,52,52,47,53,54,54,54,50,51,53,52,51,52,51,51,52,56,46,53,54,49,52,52,57,46,52,54,50,53,49,53,52,49,53,52,51,49,55,51,49,55,51,51,53,49,53,52,49,52,49,54,48,49,63,65,42,45,67,56,52,54,50,43,46,51,52,47,38,70,78,38,79,57,48,49,73,50,77,42,68,33,71,57,97,92,40,78,38,82,51,30,34,30,39,47,58,26,35,82,86,70,42,75,59,54,75,70,56,45,54,52,52,52,49,52,47,42,54,46,30,46,73,76,40,70,77,43,46,71,45,74,114

Sequence (183 aa):
MSNELTTKLRASSARVLADLRTYYFGAALVVFALISRRAGQMSLWGVLGHICLLVLLTGGLLLEHKRRGLARDLAQCRRDHAELEAKVKEQETILLNQRVQMETERLQPTVDEIQRRLLAAFPGFTVSFAVAEHDGYVYPDELVMTAKNSAGEDPAPEDYARLLALARDSAKELRPELAIHWA

pLDDT: mean 79.12, std 11.17, range [44.66, 93.5]

Foldseek 3Di:
DVVVVVVVVVVVVVVVVVLVVLVVVLVVQLVVLVVCVVVVNDDPVRSVVSNVVSCVVVVVVVVVVVVVVVVVVVVVVVVVVVVVVVVVVVVVVVVLVVVLVVLQVVCVVLQVVLQVQLCVVPVFKDKDKDFDADPNDTDSLEIEMAMAGNVRHGDDPVVVVVSQVSSLVSCCVPPVSHHYHYD

Secondary structure (DSSP, 8-state):
-HHHHHHHHHHHHHHHHHHHHHHHHHHHHHHHHHHHHHTTSS-HHHHHHHHHHHHHHHHHHHHHHHHHHHHHHHHHHHHHHHHHHHHHHHHHHHHHHHHHHHHHHHHHHHHHHHHHHHHHH-TTEEEEEEEEEETTEEEEEEEEEEEEETTSPPPPHHHHHHHHHHHHHHHHHH-TT-EEEE-

Mean predicted aligned error: 15.53 Å